Protein AF-A0A9Q8V774-F1 (afdb_monomer)

Sequence (193 aa):
MGRKTWDSIPPKFRPLKDRLNIIITRSAPPPSLPAASSSSSGLPSSVAAAAPSASTTAAGSSSAAAAPAPTTLYTAEPVRVPSLEHALQYAQAHAAALGRVFVMGGAQIYDAALRLPAARRVLLTAIERDFDCDTFFPLRLVDGEGDADDGGWAKRSRADLRAWTGEEALPDGPQEEAGTRYEFQMWEKVALK

Secondary structure (DSSP, 8-state):
-BHHHHHTS-GGG-SPTTS--EEE-TTPPPP--------------------------------------------SS-EEESSHHHHHHHHHHTGGG---------HHHHHHHHTSTT--EEEEEEE-S----S---S------SSS--TTSEEEPPHHHHHHHHT-TTPPSS-EEETTEEEEEEEEEEPPP-

Organism: NCBI:txid2060973

Mean predicted aligned error: 12.83 Å

Radius of gyration: 23.64 Å; Cα contacts (8 Å, |Δi|>4): 190; chains: 1; bounding box: 78×41×46 Å

Structure (mmCIF, N/CA/C/O backbone):
data_AF-A0A9Q8V774-F1
#
_entry.id   AF-A0A9Q8V774-F1
#
loop_
_atom_site.group_PDB
_atom_site.id
_atom_site.type_symbol
_atom_site.label_atom_id
_atom_site.label_alt_id
_atom_site.label_comp_id
_atom_site.label_asym_id
_atom_site.label_entity_id
_atom_site.label_seq_id
_atom_site.pdbx_PDB_ins_code
_atom_site.Cartn_x
_atom_site.Cartn_y
_atom_site.Cartn_z
_atom_site.occupancy
_atom_site.B_iso_or_equiv
_atom_site.auth_seq_id
_atom_site.auth_comp_id
_atom_site.auth_asym_id
_atom_site.auth_atom_id
_atom_site.pdbx_PDB_model_num
ATOM 1 N N . MET A 1 1 ? 0.452 -3.650 -8.337 1.00 96.19 1 MET A N 1
ATOM 2 C CA . MET A 1 1 ? -0.749 -4.317 -7.771 1.00 96.19 1 MET A CA 1
ATOM 3 C C . MET A 1 1 ? -0.926 -5.692 -8.404 1.00 96.19 1 MET A C 1
ATOM 5 O O . MET A 1 1 ? -0.324 -5.962 -9.440 1.00 96.19 1 MET A O 1
ATOM 9 N N . GLY A 1 2 ? -1.726 -6.567 -7.799 1.00 96.50 2 GLY A N 1
ATOM 10 C CA . GLY A 1 2 ? -2.047 -7.881 -8.367 1.00 96.50 2 GLY A CA 1
ATOM 11 C C . GLY A 1 2 ? -3.091 -7.811 -9.485 1.00 96.50 2 GLY A C 1
ATOM 12 O O . GLY A 1 2 ? -3.899 -6.885 -9.529 1.00 96.50 2 GLY A O 1
ATOM 13 N N . ARG A 1 3 ? -3.115 -8.824 -10.362 1.00 95.75 3 ARG A N 1
ATOM 14 C CA . ARG A 1 3 ? -4.066 -8.924 -11.487 1.00 95.75 3 ARG A CA 1
ATOM 15 C C . ARG A 1 3 ? -5.534 -8.762 -11.070 1.00 95.75 3 ARG A C 1
ATOM 17 O O . ARG A 1 3 ? -6.256 -8.016 -11.714 1.00 95.75 3 ARG A O 1
ATOM 24 N N . LYS A 1 4 ? -5.971 -9.419 -9.989 1.00 95.44 4 LYS A N 1
ATOM 25 C CA . LYS A 1 4 ? -7.367 -9.334 -9.511 1.00 95.44 4 LYS A CA 1
ATOM 26 C C . LYS A 1 4 ? -7.762 -7.904 -9.115 1.00 95.44 4 LYS A C 1
ATOM 28 O O . LYS A 1 4 ? -8.832 -7.449 -9.486 1.00 95.44 4 LYS A O 1
ATOM 33 N N . THR A 1 5 ? -6.870 -7.193 -8.425 1.00 96.50 5 THR A N 1
ATOM 34 C CA . THR A 1 5 ? -7.061 -5.784 -8.043 1.00 96.50 5 THR A CA 1
ATOM 35 C C . THR A 1 5 ? -7.089 -4.862 -9.257 1.00 96.50 5 THR A C 1
ATOM 37 O O . THR A 1 5 ? -7.843 -3.902 -9.291 1.00 96.50 5 THR A O 1
ATOM 40 N N . TRP A 1 6 ? -6.287 -5.152 -10.280 1.00 95.94 6 TRP A N 1
ATOM 41 C CA . TRP A 1 6 ? -6.337 -4.399 -11.532 1.00 95.94 6 TRP A CA 1
ATOM 42 C C . TRP A 1 6 ? -7.659 -4.588 -12.282 1.00 95.94 6 TRP A C 1
ATOM 44 O O . TRP A 1 6 ? -8.217 -3.630 -12.815 1.00 95.94 6 TRP A O 1
ATOM 54 N N . ASP A 1 7 ? -8.160 -5.823 -12.328 1.00 95.31 7 ASP A N 1
ATOM 55 C CA . ASP A 1 7 ? -9.410 -6.152 -13.013 1.00 95.31 7 ASP A CA 1
ATOM 56 C C . ASP A 1 7 ? -10.643 -5.582 -12.292 1.00 95.31 7 ASP A C 1
ATOM 58 O O . ASP A 1 7 ? -11.649 -5.327 -12.948 1.00 95.31 7 ASP A O 1
ATOM 62 N N . SER A 1 8 ? -10.568 -5.338 -10.976 1.00 96.25 8 SER A N 1
ATOM 63 C CA . SER A 1 8 ? -11.656 -4.714 -10.210 1.00 96.25 8 SER A CA 1
ATOM 64 C C . SER A 1 8 ? -11.760 -3.196 -10.400 1.00 96.25 8 SER A C 1
ATOM 66 O O . SER A 1 8 ? -12.768 -2.605 -10.021 1.00 96.25 8 SER A O 1
ATOM 68 N N . ILE A 1 9 ? -10.742 -2.539 -10.968 1.00 95.06 9 ILE A N 1
ATOM 69 C CA . ILE A 1 9 ? -10.783 -1.100 -11.260 1.00 95.06 9 ILE A CA 1
ATOM 70 C C . ILE A 1 9 ? -11.571 -0.883 -12.564 1.00 95.06 9 ILE A C 1
ATOM 72 O O . ILE A 1 9 ? -11.208 -1.468 -13.591 1.00 95.06 9 ILE A O 1
ATOM 76 N N . PRO A 1 10 ? -12.609 -0.020 -12.581 1.00 95.75 10 PRO A N 1
ATOM 77 C CA . PRO A 1 10 ? -13.388 0.232 -13.789 1.00 95.75 10 PRO A CA 1
ATOM 78 C C . PRO A 1 10 ? -12.507 0.668 -14.975 1.00 95.75 10 PRO A C 1
ATOM 80 O O . PRO A 1 10 ? -11.601 1.484 -14.782 1.00 95.75 10 PRO A O 1
ATOM 83 N N . PRO A 1 11 ? -12.791 0.222 -16.218 1.00 92.88 11 PRO A N 1
ATOM 84 C CA . PRO A 1 11 ? -11.940 0.498 -17.380 1.00 92.88 11 PRO A CA 1
ATOM 85 C C . PRO A 1 11 ? -11.629 1.981 -17.624 1.00 92.88 11 PRO A C 1
ATOM 87 O O . PRO A 1 11 ? -10.537 2.306 -18.070 1.00 92.88 11 PRO A O 1
ATOM 90 N N . LYS A 1 12 ? -12.553 2.885 -17.278 1.00 93.50 12 LYS A N 1
ATOM 91 C CA . LYS A 1 12 ? -12.379 4.343 -17.411 1.00 93.50 12 LYS A CA 1
ATOM 92 C C . LYS A 1 12 ? -11.364 4.961 -16.438 1.00 93.50 12 LYS A C 1
ATOM 94 O O . LYS A 1 12 ? -10.952 6.099 -16.634 1.00 93.50 12 LYS A O 1
ATOM 99 N N . PHE A 1 13 ? -10.999 4.241 -15.378 1.00 92.50 13 PHE A N 1
ATOM 100 C CA . PHE A 1 13 ? -10.079 4.699 -14.332 1.00 92.50 13 PHE A CA 1
ATOM 101 C C . PHE A 1 13 ? -8.724 3.984 -14.368 1.00 92.50 13 PHE A C 1
ATOM 103 O O . PHE A 1 13 ? -7.898 4.204 -13.482 1.00 92.50 13 PHE A O 1
ATOM 110 N N . ARG A 1 14 ? -8.488 3.136 -15.377 1.00 91.38 14 ARG A N 1
ATOM 111 C CA . ARG A 1 14 ? -7.214 2.445 -15.584 1.00 91.38 14 ARG A CA 1
ATOM 112 C C . ARG A 1 14 ? -6.595 2.839 -16.938 1.00 91.38 14 ARG A C 1
ATOM 114 O O . ARG A 1 14 ? -7.336 2.918 -17.915 1.00 91.38 14 ARG A O 1
ATOM 121 N N . PRO A 1 15 ? -5.266 3.020 -17.027 1.00 92.88 15 PRO A N 1
ATOM 122 C CA . PRO A 1 15 ? -4.307 3.060 -15.920 1.00 92.88 15 PRO A CA 1
ATOM 123 C C . PRO A 1 15 ? -4.537 4.233 -14.966 1.00 92.88 15 PRO A C 1
ATOM 125 O O . PRO A 1 15 ? -5.167 5.230 -15.316 1.00 92.88 15 PRO A O 1
ATOM 128 N N . LEU A 1 16 ? -4.026 4.104 -13.743 1.00 92.00 16 LEU A N 1
ATOM 129 C CA . LEU A 1 16 ? -4.051 5.203 -12.790 1.00 92.00 16 LEU A CA 1
ATOM 130 C C . LEU A 1 16 ? -3.202 6.354 -13.341 1.00 92.00 16 LEU A C 1
ATOM 132 O O . LEU A 1 16 ? -2.008 6.167 -13.575 1.00 92.00 16 LEU A O 1
ATOM 136 N N . LYS A 1 17 ? -3.825 7.520 -13.541 1.00 90.81 17 LYS A N 1
ATOM 137 C CA . LYS A 1 17 ? -3.166 8.720 -14.078 1.00 90.81 17 LYS A CA 1
ATOM 138 C C . LYS A 1 17 ? -1.950 9.115 -13.237 1.00 90.81 17 LYS A C 1
ATOM 140 O O . LYS A 1 17 ? -1.932 8.867 -12.023 1.00 90.81 17 LYS A O 1
ATOM 145 N N . ASP A 1 18 ? -0.960 9.684 -13.925 1.00 89.19 18 ASP A N 1
ATOM 146 C CA . ASP A 1 18 ? 0.284 10.238 -13.370 1.00 89.19 18 ASP A CA 1
ATOM 147 C C . ASP A 1 18 ? 1.107 9.234 -12.551 1.00 89.19 18 ASP A C 1
ATOM 149 O O . ASP A 1 18 ? 1.879 9.594 -11.664 1.00 89.19 18 ASP A O 1
ATOM 153 N N . ARG A 1 19 ? 0.912 7.936 -12.821 1.00 92.06 19 ARG A N 1
ATOM 154 C CA . ARG A 1 19 ? 1.551 6.833 -12.103 1.00 92.06 19 ARG A CA 1
ATOM 155 C C . ARG A 1 19 ? 2.004 5.747 -13.066 1.00 92.06 19 ARG A C 1
ATOM 157 O O . ARG A 1 19 ? 1.291 5.364 -13.991 1.00 92.06 19 ARG A O 1
ATOM 164 N N . LEU A 1 20 ? 3.187 5.196 -12.809 1.00 92.56 20 LEU A N 1
ATOM 165 C CA . LEU A 1 20 ? 3.622 3.963 -13.451 1.00 92.56 20 LEU A CA 1
ATOM 166 C C . LEU A 1 20 ? 2.819 2.798 -12.857 1.00 92.56 20 LEU A C 1
ATOM 168 O O . LEU A 1 20 ? 2.896 2.510 -11.662 1.00 92.56 20 LEU A O 1
ATOM 172 N N . ASN A 1 21 ? 2.039 2.118 -13.694 1.00 94.44 21 ASN A N 1
ATOM 173 C CA . ASN A 1 21 ? 1.187 1.015 -13.264 1.00 94.44 21 ASN A CA 1
ATOM 174 C C . ASN A 1 21 ? 1.889 -0.323 -13.544 1.00 94.44 21 ASN A C 1
ATOM 176 O O . ASN A 1 21 ? 2.004 -0.721 -14.700 1.00 94.44 21 ASN A O 1
ATOM 180 N N . ILE A 1 22 ? 2.325 -1.027 -12.490 1.00 94.88 22 ILE A N 1
ATOM 181 C CA . ILE A 1 22 ? 2.933 -2.367 -12.587 1.00 94.88 22 ILE A CA 1
ATOM 182 C C . ILE A 1 22 ? 1.954 -3.435 -12.083 1.00 94.88 22 ILE A C 1
ATOM 184 O O . ILE A 1 22 ? 1.497 -3.388 -10.930 1.00 94.88 22 ILE A O 1
ATOM 188 N N . ILE A 1 23 ? 1.648 -4.413 -12.937 1.00 95.94 23 ILE A N 1
ATOM 189 C CA . ILE A 1 23 ? 0.646 -5.460 -12.713 1.00 95.94 23 ILE A CA 1
ATOM 190 C C . ILE A 1 23 ? 1.321 -6.824 -12.633 1.00 95.94 23 ILE A C 1
ATOM 192 O O . ILE A 1 23 ? 1.927 -7.298 -13.593 1.00 95.94 23 ILE A O 1
ATOM 196 N N . ILE A 1 24 ? 1.174 -7.475 -11.481 1.00 95.88 24 ILE A N 1
ATOM 197 C CA . ILE A 1 24 ? 1.762 -8.789 -11.221 1.00 95.88 24 ILE A CA 1
ATOM 198 C C . ILE A 1 24 ? 0.781 -9.874 -11.675 1.00 95.88 24 ILE A C 1
ATOM 200 O O . ILE A 1 24 ? -0.347 -9.953 -11.173 1.00 95.88 24 ILE A O 1
ATOM 204 N N . THR A 1 25 ? 1.204 -10.713 -12.622 1.00 94.06 25 THR A N 1
ATOM 205 C CA . THR A 1 25 ? 0.417 -11.837 -13.151 1.00 94.06 25 THR A CA 1
ATOM 206 C C . THR A 1 25 ? 1.316 -12.983 -13.608 1.00 94.06 25 THR A C 1
ATOM 208 O O . THR A 1 25 ? 2.319 -12.754 -14.269 1.00 94.06 25 THR A O 1
ATOM 211 N N . ARG A 1 26 ? 0.933 -14.234 -13.319 1.00 85.69 26 ARG A N 1
ATOM 212 C CA . ARG A 1 26 ? 1.736 -15.430 -13.650 1.00 85.69 26 ARG A CA 1
ATOM 213 C C . ARG A 1 26 ? 1.913 -15.670 -15.155 1.00 85.69 26 ARG A C 1
ATOM 215 O O . ARG A 1 26 ? 2.830 -16.377 -15.542 1.00 85.69 26 ARG A O 1
ATOM 222 N N . SER A 1 27 ? 1.051 -15.088 -15.987 1.00 81.88 27 SER A N 1
ATOM 223 C CA . SER A 1 27 ? 1.093 -15.215 -17.453 1.00 81.88 27 SER A CA 1
ATOM 224 C C . SER A 1 27 ? 1.861 -14.078 -18.141 1.00 81.88 27 SER A C 1
ATOM 226 O O . SER A 1 27 ? 1.714 -13.895 -19.345 1.00 81.88 27 SER A O 1
ATOM 228 N N . ALA A 1 28 ? 2.601 -13.254 -17.393 1.00 78.62 28 ALA A N 1
ATOM 229 C CA . ALA A 1 28 ? 3.366 -12.157 -17.978 1.00 78.62 28 ALA A CA 1
ATOM 230 C C . ALA A 1 28 ? 4.664 -12.668 -18.630 1.00 78.62 28 ALA A C 1
ATOM 232 O O . ALA A 1 28 ? 5.342 -13.505 -18.027 1.00 78.62 28 ALA A O 1
ATOM 233 N N . PRO A 1 29 ? 5.050 -12.135 -19.804 1.00 72.25 29 PRO A N 1
ATOM 234 C CA . PRO A 1 29 ? 6.404 -12.314 -20.312 1.00 72.25 29 PRO A CA 1
ATOM 235 C C . PRO A 1 29 ? 7.422 -11.667 -19.349 1.00 72.25 29 PRO A C 1
ATOM 237 O O . PRO A 1 29 ? 7.056 -10.764 -18.586 1.00 72.25 29 PRO A O 1
ATOM 240 N N . PRO A 1 30 ? 8.690 -12.119 -19.343 1.00 64.38 30 PRO A N 1
ATOM 241 C CA . PRO A 1 30 ? 9.730 -11.491 -18.533 1.00 64.38 30 PRO A CA 1
ATOM 242 C C . PRO A 1 30 ? 9.867 -10.005 -18.908 1.00 64.38 30 PRO A C 1
ATOM 244 O O . PRO A 1 30 ? 9.746 -9.666 -20.089 1.00 64.38 30 PRO A O 1
ATOM 247 N N . PRO A 1 31 ? 10.090 -9.106 -17.931 1.00 63.75 31 PRO A N 1
ATOM 248 C CA . PRO A 1 31 ? 10.202 -7.683 -18.217 1.00 63.75 31 PRO A CA 1
ATOM 249 C C . PRO A 1 31 ? 11.388 -7.420 -19.147 1.00 63.75 31 PRO A C 1
ATOM 251 O O . PRO A 1 31 ? 12.495 -7.901 -18.901 1.00 63.75 31 PRO A O 1
ATOM 254 N N . SER A 1 32 ? 11.180 -6.601 -20.178 1.00 63.66 32 SER A N 1
ATOM 255 C CA . SER A 1 32 ? 12.280 -5.978 -20.909 1.00 63.66 32 SER A CA 1
ATOM 256 C C . SER A 1 32 ? 12.920 -4.938 -19.991 1.00 63.66 32 SER A C 1
ATOM 258 O O . SER A 1 32 ? 12.459 -3.798 -19.906 1.00 63.66 32 SER A O 1
ATOM 260 N N . LEU A 1 33 ? 13.933 -5.349 -19.230 1.00 61.09 33 LEU A N 1
ATOM 261 C CA . LEU A 1 33 ? 14.770 -4.409 -18.494 1.00 61.09 33 LEU A CA 1
ATOM 262 C C . LEU A 1 33 ? 15.503 -3.525 -19.515 1.00 61.09 33 LEU A C 1
ATOM 264 O O . LEU A 1 33 ? 15.908 -4.042 -20.563 1.00 61.09 33 LEU A O 1
ATOM 268 N N . PRO A 1 34 ? 15.678 -2.214 -19.253 1.00 55.09 34 PRO A N 1
ATOM 269 C CA . PRO A 1 34 ? 16.573 -1.411 -20.073 1.00 55.09 34 PRO A CA 1
ATOM 270 C C . PRO A 1 34 ? 17.921 -2.124 -20.074 1.00 55.09 34 PRO A C 1
ATOM 272 O O . PRO A 1 34 ? 18.404 -2.505 -19.006 1.00 55.09 34 PRO A O 1
ATOM 275 N N . ALA A 1 35 ? 18.465 -2.392 -21.266 1.00 42.84 35 ALA A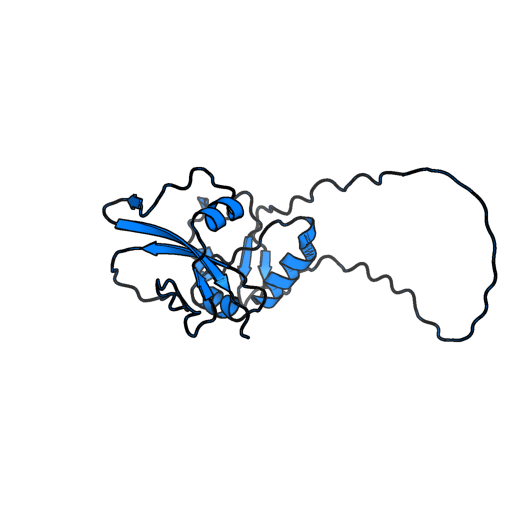 N 1
ATOM 276 C CA . ALA A 1 35 ? 19.745 -3.066 -21.400 1.00 42.84 35 ALA A CA 1
ATOM 277 C C . ALA A 1 35 ? 20.732 -2.346 -20.482 1.00 42.84 35 ALA A C 1
ATOM 279 O O . ALA A 1 35 ? 21.035 -1.172 -20.700 1.00 42.84 35 ALA A O 1
ATOM 280 N N . ALA A 1 36 ? 21.175 -3.023 -19.419 1.00 42.41 36 ALA A N 1
ATOM 281 C CA . ALA A 1 36 ? 22.333 -2.563 -18.685 1.00 42.41 36 ALA A CA 1
ATOM 282 C C . ALA A 1 36 ? 23.403 -2.392 -19.754 1.00 42.41 36 ALA A C 1
ATOM 284 O O . ALA A 1 36 ? 23.668 -3.347 -20.485 1.00 42.41 36 ALA A O 1
ATOM 285 N N . SER A 1 37 ? 23.916 -1.175 -19.919 1.00 41.31 37 SER A N 1
ATOM 286 C CA . SER A 1 37 ? 25.026 -0.894 -20.815 1.00 41.31 37 SER A CA 1
ATOM 287 C C . SER A 1 37 ? 26.154 -1.835 -20.421 1.00 41.31 37 SER A C 1
ATOM 289 O O . SER A 1 37 ? 26.894 -1.585 -19.475 1.00 41.31 37 SER A O 1
ATOM 291 N N . SER A 1 38 ? 26.221 -2.979 -21.091 1.00 38.75 38 SER A N 1
ATOM 292 C CA . SER A 1 38 ? 27.238 -3.985 -20.900 1.00 38.75 38 SER A CA 1
ATOM 293 C C . SER A 1 38 ? 28.476 -3.442 -21.583 1.00 38.75 38 SER A C 1
ATOM 295 O O . SER A 1 38 ? 28.767 -3.766 -22.732 1.00 38.75 38 SER A O 1
ATOM 297 N N . SER A 1 39 ? 29.188 -2.563 -20.884 1.00 40.59 39 SER A N 1
ATOM 298 C CA . SER A 1 39 ? 30.589 -2.291 -21.152 1.00 40.59 39 SER A CA 1
ATOM 299 C C . SER A 1 39 ? 31.376 -3.547 -20.786 1.00 40.59 39 SER A C 1
ATOM 301 O O . SER A 1 39 ? 31.938 -3.687 -19.704 1.00 40.59 39 SER A O 1
ATOM 303 N N . SER A 1 40 ? 31.395 -4.501 -21.713 1.00 41.25 40 SER A N 1
ATOM 304 C CA . SER A 1 40 ? 32.404 -5.546 -21.762 1.00 41.25 40 SER A CA 1
ATOM 305 C C . SER A 1 40 ? 33.734 -4.905 -22.164 1.00 41.25 40 SER A C 1
ATOM 307 O O . SER A 1 40 ? 34.086 -4.866 -23.341 1.00 41.25 40 SER A O 1
ATOM 309 N N . SER A 1 41 ? 34.478 -4.379 -21.198 1.00 39.91 41 SER A N 1
ATOM 310 C CA . SER A 1 41 ? 35.919 -4.179 -21.351 1.00 39.91 41 SER A CA 1
ATOM 311 C C . SER A 1 41 ? 36.609 -5.220 -20.484 1.00 39.91 41 SER A C 1
ATOM 313 O O . SER A 1 41 ? 36.489 -5.199 -19.259 1.00 39.91 41 SER A O 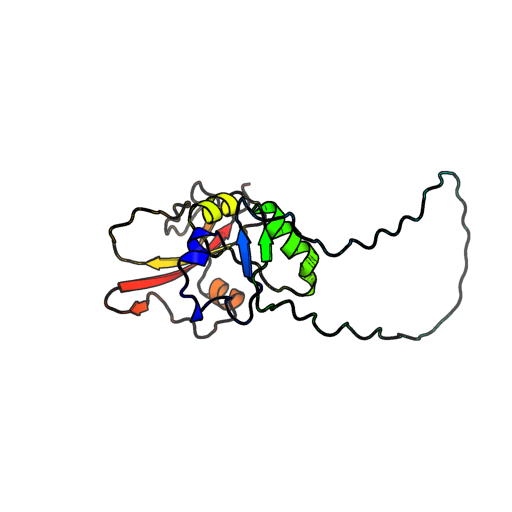1
ATOM 315 N N . GLY A 1 42 ? 37.234 -6.182 -21.157 1.00 32.88 42 GLY A N 1
ATOM 316 C CA . GLY A 1 42 ? 37.867 -7.342 -20.555 1.00 32.88 42 GLY A CA 1
ATOM 317 C C . GLY A 1 42 ? 38.949 -7.000 -19.535 1.00 32.88 42 GLY A C 1
ATOM 318 O O . GLY A 1 42 ? 39.587 -5.949 -19.576 1.00 32.88 42 GLY A O 1
ATOM 319 N N . LEU A 1 43 ? 39.157 -7.958 -18.636 1.00 40.09 43 LEU A N 1
ATOM 320 C CA . LEU A 1 43 ? 40.367 -8.098 -17.834 1.00 40.09 43 LEU A CA 1
ATOM 321 C C . LEU A 1 43 ? 41.601 -8.090 -18.753 1.00 40.09 43 LEU A C 1
ATOM 323 O O . LEU A 1 43 ? 41.561 -8.656 -19.849 1.00 40.09 43 LEU A O 1
ATOM 327 N N . PRO A 1 44 ? 42.726 -7.548 -18.271 1.00 43.25 44 PRO A N 1
ATOM 328 C CA . PRO A 1 44 ? 43.744 -8.504 -17.848 1.00 43.25 44 PRO A CA 1
ATOM 329 C C . PRO A 1 44 ? 44.340 -8.211 -16.467 1.00 43.25 44 PRO A C 1
ATOM 331 O O . PRO A 1 44 ? 44.511 -7.072 -16.039 1.00 43.25 44 PRO A O 1
ATOM 334 N N . SER A 1 45 ? 44.687 -9.305 -15.791 1.00 34.25 45 SER A N 1
ATOM 335 C CA . SER A 1 45 ? 45.561 -9.352 -14.623 1.00 34.25 45 SER A CA 1
ATOM 336 C C . SER A 1 45 ? 46.947 -8.768 -14.920 1.00 34.25 45 SER A C 1
ATOM 338 O O . SER A 1 45 ? 47.537 -9.106 -15.944 1.00 34.25 45 SER A O 1
ATOM 340 N N . SER A 1 46 ? 47.512 -8.038 -13.948 1.00 36.88 46 SER A N 1
ATOM 341 C CA . SER A 1 46 ? 48.814 -8.326 -13.304 1.00 36.88 46 SER A CA 1
ATOM 342 C C . SER A 1 46 ? 49.712 -7.093 -13.055 1.00 36.88 46 SER A C 1
ATOM 344 O O . SER A 1 46 ? 50.125 -6.409 -13.982 1.00 36.88 46 SER A O 1
ATOM 346 N N . VAL A 1 47 ? 50.067 -6.950 -11.768 1.00 37.59 47 VAL A N 1
ATOM 347 C CA . VAL A 1 47 ? 51.308 -6.457 -11.119 1.00 37.59 47 VAL A CA 1
ATOM 348 C C . VAL A 1 47 ? 51.747 -4.973 -11.096 1.00 37.59 47 VAL A C 1
ATOM 350 O O . VAL A 1 47 ? 52.048 -4.350 -12.101 1.00 37.59 47 VAL A O 1
ATOM 353 N N . ALA A 1 48 ? 51.979 -4.554 -9.839 1.00 32.44 48 ALA A N 1
ATOM 354 C CA . ALA A 1 48 ? 53.135 -3.826 -9.284 1.00 32.44 48 ALA A CA 1
ATOM 355 C C . ALA A 1 48 ? 53.210 -2.278 -9.298 1.00 32.44 48 ALA A C 1
ATOM 357 O O . ALA A 1 48 ? 53.441 -1.623 -10.304 1.00 32.44 48 ALA A O 1
ATOM 358 N N . ALA A 1 49 ? 53.105 -1.757 -8.066 1.00 32.88 49 ALA A N 1
ATOM 359 C CA . ALA A 1 49 ? 53.705 -0.576 -7.432 1.00 32.88 49 ALA A CA 1
ATOM 360 C C . ALA A 1 49 ? 54.737 0.286 -8.198 1.00 32.88 49 ALA A C 1
ATOM 362 O O . ALA A 1 49 ? 55.768 -0.226 -8.620 1.00 32.88 49 ALA A O 1
ATOM 363 N N . ALA A 1 50 ? 54.546 1.617 -8.163 1.00 30.88 50 ALA A N 1
ATOM 364 C CA . ALA A 1 50 ? 55.454 2.608 -7.543 1.00 30.88 50 ALA A CA 1
ATOM 365 C C . ALA A 1 50 ? 54.999 4.064 -7.826 1.00 30.88 50 ALA A C 1
ATOM 367 O O . ALA A 1 50 ? 54.596 4.396 -8.936 1.00 30.88 50 ALA A O 1
ATOM 368 N N . ALA A 1 51 ? 55.085 4.931 -6.809 1.00 34.00 51 ALA A N 1
ATOM 369 C CA . ALA A 1 51 ? 54.992 6.403 -6.889 1.00 34.00 51 ALA A CA 1
ATOM 370 C C . ALA A 1 51 ? 56.320 7.002 -7.450 1.00 34.00 51 ALA A C 1
ATOM 372 O O . ALA A 1 51 ? 57.295 6.243 -7.462 1.00 34.00 51 ALA A O 1
ATOM 373 N N . PRO A 1 52 ? 56.449 8.295 -7.874 1.00 43.78 52 PRO A N 1
ATOM 374 C CA . PRO A 1 52 ? 56.208 9.482 -7.023 1.00 43.78 52 PRO A CA 1
ATOM 375 C C . PRO A 1 52 ? 55.706 10.803 -7.694 1.00 43.78 52 PRO A C 1
ATOM 377 O O . PRO A 1 52 ? 55.755 10.994 -8.901 1.00 43.78 52 PRO A O 1
ATOM 380 N N . SER A 1 53 ? 55.247 11.705 -6.812 1.00 31.41 53 SER A N 1
ATOM 381 C CA . SER A 1 53 ? 55.275 13.189 -6.737 1.00 31.41 53 SER A CA 1
ATOM 382 C C . SER A 1 53 ? 55.221 14.150 -7.952 1.00 31.41 53 SER A C 1
ATOM 384 O O . SER A 1 53 ? 56.110 14.164 -8.793 1.00 31.41 53 SER A O 1
ATOM 386 N N . ALA A 1 54 ? 54.307 15.134 -7.800 1.00 33.75 54 ALA A N 1
ATOM 387 C CA . ALA A 1 54 ? 54.474 16.608 -7.901 1.00 33.75 54 ALA A CA 1
ATOM 388 C C . ALA A 1 54 ? 53.646 17.393 -8.961 1.00 33.75 54 ALA A C 1
ATOM 390 O O . ALA A 1 54 ? 53.948 17.398 -10.145 1.00 33.75 54 ALA A O 1
ATOM 391 N N . SER A 1 55 ? 52.648 18.129 -8.436 1.00 30.56 55 SER A N 1
ATOM 392 C CA . SER A 1 55 ? 52.175 19.507 -8.731 1.00 30.56 55 SER A CA 1
ATOM 393 C C . SER A 1 55 ? 52.076 20.061 -10.166 1.00 30.56 55 SER A C 1
ATOM 395 O O . SER A 1 55 ? 53.099 20.214 -10.827 1.00 30.56 55 SER A O 1
ATOM 397 N N . THR A 1 56 ? 50.895 20.615 -10.520 1.00 29.83 56 THR A N 1
ATOM 398 C CA . THR A 1 56 ? 50.641 22.069 -10.783 1.00 29.83 56 THR A CA 1
ATOM 399 C C . THR A 1 56 ? 49.327 22.298 -11.581 1.00 29.83 56 THR A C 1
ATOM 401 O O . THR A 1 56 ? 49.131 21.648 -12.596 1.00 29.83 56 THR A O 1
ATOM 404 N N . THR A 1 57 ? 48.447 23.188 -11.061 1.00 27.58 57 THR A N 1
ATOM 405 C CA . THR A 1 57 ? 47.402 24.094 -11.663 1.00 27.58 57 THR A CA 1
ATOM 406 C C . THR A 1 57 ? 46.720 23.751 -13.007 1.00 27.58 57 THR A C 1
ATOM 408 O O . THR A 1 57 ? 47.377 23.299 -13.924 1.00 27.58 57 THR A O 1
ATOM 411 N N . ALA A 1 58 ? 45.476 24.109 -13.347 1.00 30.97 58 ALA A N 1
ATOM 412 C CA . ALA A 1 58 ? 44.327 24.790 -12.747 1.00 30.97 58 ALA A CA 1
ATOM 413 C C . ALA A 1 58 ? 43.156 24.709 -13.767 1.00 30.97 58 ALA A C 1
ATOM 415 O O . ALA A 1 58 ? 43.376 24.453 -14.945 1.00 30.97 58 ALA A O 1
ATOM 416 N N . ALA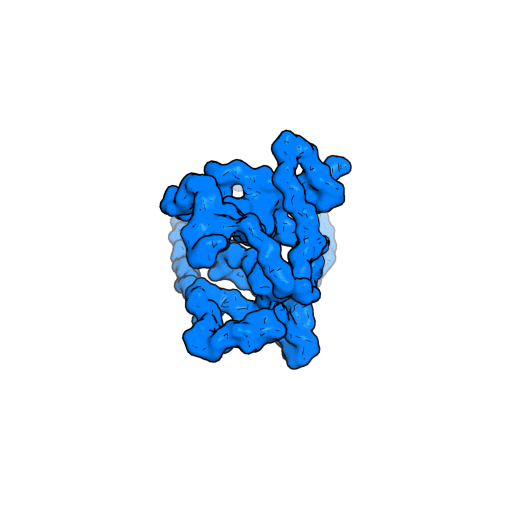 A 1 59 ? 41.950 25.041 -13.295 1.00 28.70 59 ALA A N 1
ATOM 417 C CA . ALA A 1 59 ? 40.842 25.652 -14.043 1.00 28.70 59 ALA A CA 1
ATOM 418 C C . ALA A 1 59 ? 40.108 24.848 -15.145 1.00 28.70 59 ALA A C 1
ATOM 420 O O . ALA A 1 59 ? 40.498 24.798 -16.302 1.00 28.70 59 ALA A O 1
ATOM 421 N N . GLY A 1 60 ? 38.904 24.392 -14.783 1.00 26.86 60 GLY A N 1
ATOM 422 C CA . GLY A 1 60 ? 37.674 25.014 -15.289 1.00 26.86 60 GLY A CA 1
ATOM 423 C C . GLY A 1 60 ? 37.264 24.747 -16.740 1.00 26.86 60 GLY A C 1
ATOM 424 O O . GLY A 1 60 ? 37.563 25.532 -17.632 1.00 26.86 60 GLY A O 1
ATOM 425 N N . SER A 1 61 ? 36.393 23.755 -16.934 1.00 32.81 61 SER A N 1
ATOM 426 C CA . SER A 1 61 ? 35.190 23.932 -17.760 1.00 32.81 61 SER A CA 1
ATOM 427 C C . SER A 1 61 ? 34.184 22.828 -17.473 1.00 32.81 61 SER A C 1
ATOM 429 O O . SER A 1 61 ? 34.285 21.701 -17.953 1.00 32.81 61 SER A O 1
ATOM 431 N N . SER A 1 62 ? 33.201 23.188 -16.656 1.00 31.92 62 SER A N 1
ATOM 432 C CA . SER A 1 62 ? 31.981 22.433 -16.423 1.00 31.92 62 SER A CA 1
ATOM 433 C C . SER A 1 62 ? 31.153 22.452 -17.706 1.00 31.92 62 SER A C 1
ATOM 435 O O . SER A 1 62 ? 30.390 23.383 -17.949 1.00 31.92 62 SER A O 1
ATOM 437 N N . SER A 1 63 ? 31.307 21.428 -18.544 1.00 33.03 63 SER A N 1
ATOM 438 C CA . SER A 1 63 ? 30.297 21.122 -19.551 1.00 33.03 63 SER A CA 1
ATOM 439 C C . SER A 1 63 ? 29.151 20.437 -18.823 1.00 33.03 63 SER A C 1
ATOM 441 O O . SER A 1 63 ? 29.205 19.246 -18.512 1.00 33.03 63 SER A O 1
ATOM 443 N N . ALA A 1 64 ? 28.154 21.240 -18.454 1.00 33.78 64 ALA A N 1
ATOM 444 C CA . ALA A 1 64 ? 26.868 20.765 -17.986 1.00 33.78 64 ALA A CA 1
ATOM 445 C C . ALA A 1 64 ? 26.241 19.947 -19.120 1.00 33.78 64 ALA A C 1
ATOM 447 O O . ALA A 1 64 ? 25.577 20.485 -20.006 1.00 33.78 64 ALA A O 1
ATOM 448 N N . ALA A 1 65 ? 26.497 18.639 -19.107 1.00 34.53 65 ALA A N 1
ATOM 449 C CA . ALA A 1 65 ? 25.705 17.683 -19.849 1.00 34.53 65 ALA A CA 1
ATOM 450 C C . ALA A 1 65 ? 24.268 17.866 -19.364 1.00 34.53 65 ALA A C 1
ATOM 452 O O . ALA A 1 65 ? 23.948 17.575 -18.210 1.00 34.53 65 ALA A O 1
ATOM 453 N N . ALA A 1 66 ? 23.457 18.470 -20.231 1.00 35.09 66 ALA A N 1
ATOM 454 C CA . ALA A 1 66 ? 22.055 18.732 -19.997 1.00 35.09 66 ALA A CA 1
ATOM 455 C C . ALA A 1 66 ? 21.417 17.471 -19.414 1.00 35.09 66 ALA A C 1
ATOM 457 O O . ALA A 1 66 ? 21.496 16.396 -20.015 1.00 35.09 66 ALA A O 1
ATOM 458 N N . ALA A 1 67 ? 20.840 17.611 -18.219 1.00 40.78 67 ALA A N 1
ATOM 459 C CA . ALA A 1 67 ? 20.046 16.560 -17.615 1.00 40.78 67 ALA A CA 1
ATOM 460 C C . ALA A 1 67 ? 19.049 16.069 -18.678 1.00 40.78 67 ALA A C 1
ATOM 462 O O . ALA A 1 67 ? 18.352 16.905 -19.269 1.00 40.78 67 ALA A O 1
ATOM 463 N N . PRO A 1 68 ? 19.012 14.762 -18.990 1.00 40.78 68 PRO A N 1
ATOM 464 C CA . PRO A 1 68 ? 18.052 14.258 -19.953 1.00 40.78 68 PRO A CA 1
ATOM 465 C C . PRO A 1 68 ? 16.655 14.633 -19.456 1.00 40.78 68 PRO A C 1
ATOM 467 O O . PRO A 1 68 ? 16.350 14.471 -18.272 1.00 40.78 68 PRO A O 1
ATOM 470 N N . ALA A 1 69 ? 15.837 15.189 -20.353 1.00 40.31 69 ALA A N 1
ATOM 471 C CA . ALA A 1 69 ? 14.437 15.496 -20.087 1.00 40.31 69 ALA A CA 1
ATOM 472 C C . ALA A 1 69 ? 13.774 14.300 -19.379 1.00 40.31 69 ALA A C 1
ATOM 474 O O . ALA A 1 69 ? 14.101 13.161 -19.723 1.00 40.31 69 ALA A O 1
ATOM 475 N N . PRO A 1 70 ? 12.881 14.516 -18.393 1.00 48.50 70 PRO A N 1
ATOM 476 C CA . PRO A 1 70 ? 12.320 13.423 -17.613 1.00 48.50 70 PRO A CA 1
ATOM 477 C C . PRO A 1 70 ? 11.639 12.433 -18.557 1.00 48.50 70 PRO A C 1
ATOM 479 O O . PRO A 1 70 ? 10.598 12.732 -19.146 1.00 48.50 70 PRO A O 1
ATOM 482 N N . THR A 1 71 ? 12.256 11.260 -18.719 1.00 50.44 71 THR A N 1
ATOM 483 C CA . THR A 1 71 ? 11.697 10.152 -19.485 1.00 50.44 71 THR A CA 1
ATOM 484 C C . THR A 1 71 ? 10.314 9.880 -18.926 1.00 50.44 71 THR A C 1
ATOM 486 O O . THR A 1 71 ? 10.163 9.475 -17.773 1.00 50.44 71 THR A O 1
ATOM 489 N N . THR A 1 72 ? 9.288 10.175 -19.716 1.00 54.72 72 THR A N 1
ATOM 490 C CA . THR A 1 72 ? 7.905 10.046 -19.276 1.00 54.72 72 THR A CA 1
ATOM 491 C C . THR A 1 72 ? 7.581 8.558 -19.193 1.00 54.72 72 THR A C 1
ATOM 493 O O . THR A 1 72 ? 7.257 7.922 -20.187 1.00 54.72 72 THR A O 1
ATOM 496 N N . LEU A 1 73 ? 7.706 7.980 -17.998 1.00 61.28 73 LEU A N 1
ATOM 497 C CA . LEU A 1 73 ? 7.396 6.568 -17.740 1.00 61.28 73 LEU A CA 1
ATOM 498 C C . LEU A 1 73 ? 5.887 6.296 -17.623 1.00 61.28 73 LEU A C 1
ATOM 500 O O . LEU A 1 73 ? 5.471 5.169 -17.360 1.00 61.28 73 LEU A O 1
ATOM 504 N N . TYR A 1 74 ? 5.056 7.324 -17.798 1.00 66.06 74 TYR A N 1
ATOM 505 C CA . TYR A 1 74 ? 3.603 7.233 -17.736 1.00 66.06 74 TYR A CA 1
ATOM 506 C C . TYR A 1 74 ? 3.053 6.805 -19.096 1.00 66.06 74 TYR A C 1
ATOM 508 O O . TYR A 1 74 ? 2.689 7.623 -19.937 1.00 66.06 74 TYR A O 1
ATOM 516 N N . THR A 1 75 ? 3.040 5.498 -19.331 1.00 64.94 75 THR A N 1
ATOM 517 C CA . THR A 1 75 ? 2.529 4.901 -20.563 1.00 64.94 75 THR A CA 1
ATOM 518 C C . THR A 1 75 ? 1.017 4.685 -20.502 1.00 64.94 75 THR A C 1
ATOM 520 O O . THR A 1 75 ? 0.438 4.469 -19.436 1.00 64.94 75 THR A O 1
ATOM 523 N N . ALA A 1 76 ? 0.369 4.691 -21.671 1.00 70.62 76 ALA A N 1
ATOM 524 C CA . ALA A 1 76 ? -1.047 4.339 -21.810 1.00 70.62 76 ALA A CA 1
ATOM 525 C C . ALA A 1 76 ? -1.335 2.872 -21.435 1.00 70.62 76 ALA A C 1
ATOM 527 O O . ALA A 1 76 ? -2.459 2.534 -21.067 1.00 70.62 76 ALA A O 1
ATOM 528 N N . GLU A 1 77 ? -0.319 2.006 -21.494 1.00 84.12 77 GLU A N 1
ATOM 529 C CA . GLU A 1 77 ? -0.422 0.601 -21.109 1.00 84.12 77 GLU A CA 1
ATOM 530 C C . GLU A 1 77 ? 0.318 0.308 -19.798 1.00 84.12 77 GLU A C 1
ATOM 532 O O . GLU A 1 77 ? 1.378 0.885 -19.545 1.00 84.12 77 GLU A O 1
ATOM 537 N N . PRO A 1 78 ? -0.211 -0.590 -18.947 1.00 91.06 78 PRO A N 1
ATOM 538 C CA . PRO A 1 78 ? 0.478 -1.016 -17.739 1.00 91.06 78 PRO A CA 1
ATOM 539 C C . PRO A 1 78 ? 1.630 -1.986 -18.038 1.00 91.06 78 PRO A C 1
ATOM 541 O O . PRO A 1 78 ? 1.518 -2.873 -18.885 1.00 91.06 78 PRO A O 1
ATOM 544 N N . VAL A 1 79 ? 2.689 -1.916 -17.233 1.00 92.81 79 VAL A N 1
ATOM 545 C CA . VAL A 1 79 ? 3.785 -2.893 -17.254 1.00 92.81 79 VAL A CA 1
ATOM 546 C C . VAL A 1 79 ? 3.319 -4.180 -16.576 1.00 92.81 79 VAL A C 1
ATOM 548 O O . VAL A 1 79 ? 2.818 -4.154 -15.450 1.00 92.81 79 VAL A O 1
ATOM 551 N N . ARG A 1 80 ? 3.486 -5.328 -17.235 1.00 94.31 80 ARG A N 1
ATOM 552 C CA . ARG A 1 80 ? 3.122 -6.644 -16.689 1.00 94.31 80 ARG A CA 1
ATOM 553 C C . ARG A 1 80 ? 4.376 -7.417 -16.314 1.00 94.31 80 ARG A C 1
ATOM 555 O O . ARG A 1 80 ? 5.303 -7.494 -17.107 1.00 94.31 80 ARG A O 1
ATOM 562 N N . VAL A 1 81 ? 4.385 -8.004 -15.120 1.00 94.69 81 VAL A N 1
ATOM 563 C CA . VAL A 1 81 ? 5.534 -8.755 -14.592 1.00 94.69 81 VAL A CA 1
ATOM 564 C C . VAL A 1 81 ? 5.092 -10.052 -13.907 1.00 94.69 81 VAL A C 1
ATOM 566 O O . VAL A 1 81 ? 3.983 -10.105 -13.361 1.00 94.69 81 VAL A O 1
ATOM 569 N N . PRO A 1 82 ? 5.933 -11.105 -13.906 1.00 94.38 82 PRO A N 1
ATOM 570 C CA . PRO A 1 82 ? 5.537 -12.421 -13.405 1.00 94.38 82 PRO A CA 1
ATOM 571 C C . PRO A 1 82 ? 5.529 -12.535 -11.875 1.00 94.38 82 PRO A C 1
ATOM 573 O O . PRO A 1 82 ? 4.838 -13.393 -11.325 1.00 94.38 82 PRO A O 1
ATOM 576 N N . SER A 1 83 ? 6.266 -11.674 -11.164 1.00 93.56 83 SER A N 1
ATOM 577 C CA . SER A 1 83 ? 6.356 -11.710 -9.702 1.00 93.56 83 SER A CA 1
ATOM 578 C C . SER A 1 83 ? 6.584 -10.329 -9.086 1.00 93.56 83 SER A C 1
ATOM 580 O O . SER A 1 83 ? 6.918 -9.366 -9.778 1.00 93.56 83 SER A O 1
ATOM 582 N N . LEU A 1 84 ? 6.409 -10.242 -7.763 1.00 93.44 84 LEU A N 1
ATOM 583 C CA . LEU A 1 84 ? 6.720 -9.039 -6.990 1.00 93.44 84 LEU A CA 1
ATOM 584 C C . LEU A 1 84 ? 8.208 -8.668 -7.078 1.00 93.44 84 LEU A C 1
ATOM 586 O O . LEU A 1 84 ? 8.528 -7.495 -7.210 1.00 93.44 84 LEU A O 1
ATOM 590 N N . GLU A 1 85 ? 9.094 -9.664 -7.086 1.00 92.56 85 GLU A N 1
ATOM 591 C CA . GLU A 1 85 ? 10.537 -9.473 -7.271 1.00 92.56 85 GLU A CA 1
ATOM 592 C C . GLU A 1 85 ? 10.842 -8.757 -8.596 1.00 92.56 85 GLU A C 1
ATOM 594 O O . GLU A 1 85 ? 11.482 -7.710 -8.609 1.00 92.56 85 GLU A O 1
ATOM 599 N N . HIS A 1 86 ? 10.275 -9.236 -9.708 1.00 93.00 86 HIS A N 1
ATOM 600 C CA . HIS A 1 86 ? 10.438 -8.581 -11.010 1.00 93.00 86 HIS A CA 1
ATOM 601 C C . HIS A 1 86 ? 9.844 -7.164 -11.032 1.00 93.00 86 HIS A C 1
ATOM 603 O O . HIS A 1 86 ? 10.380 -6.282 -11.699 1.00 93.00 86 HIS A O 1
ATOM 609 N N . ALA A 1 87 ? 8.750 -6.922 -10.299 1.00 94.00 87 ALA A N 1
ATOM 610 C CA . ALA A 1 87 ? 8.182 -5.581 -10.159 1.00 94.00 87 ALA A CA 1
ATOM 611 C C . ALA A 1 87 ? 9.163 -4.621 -9.472 1.00 94.00 87 ALA A C 1
ATOM 613 O O . ALA A 1 87 ? 9.308 -3.477 -9.900 1.00 94.00 87 ALA A O 1
ATOM 614 N N . LEU A 1 88 ? 9.838 -5.089 -8.417 1.00 92.69 88 LEU A N 1
ATOM 615 C CA . LEU A 1 88 ? 10.823 -4.303 -7.681 1.00 92.69 88 LEU A CA 1
ATOM 616 C C . LEU A 1 88 ? 12.083 -4.060 -8.505 1.00 92.69 88 LEU A C 1
ATOM 618 O O . LEU A 1 88 ? 12.540 -2.925 -8.551 1.00 92.69 88 LEU A O 1
ATOM 622 N N . GLN A 1 89 ? 12.590 -5.072 -9.209 1.00 92.56 89 GLN A N 1
ATOM 623 C CA . GLN A 1 89 ? 13.725 -4.917 -10.127 1.00 92.56 89 GLN A CA 1
ATOM 624 C C . GLN A 1 89 ? 13.421 -3.894 -11.224 1.00 92.56 89 GLN A C 1
ATOM 626 O O . GLN A 1 89 ? 14.229 -3.005 -11.486 1.00 92.56 89 GLN A O 1
ATOM 631 N N . TYR A 1 90 ? 12.224 -3.960 -11.818 1.00 91.75 90 TYR A N 1
ATOM 632 C CA . TYR A 1 90 ? 11.789 -2.969 -12.798 1.00 91.75 90 TYR A CA 1
ATOM 633 C C . TYR A 1 90 ? 11.729 -1.566 -12.184 1.00 91.75 90 TYR A C 1
ATOM 635 O O . TYR A 1 90 ? 12.243 -0.618 -12.772 1.00 91.75 90 TYR A O 1
ATOM 643 N N . ALA A 1 91 ? 11.141 -1.413 -10.995 1.00 91.56 91 ALA A N 1
ATOM 644 C CA . ALA A 1 91 ? 11.076 -0.120 -10.320 1.00 91.56 91 ALA A CA 1
ATOM 645 C C . ALA A 1 91 ? 12.473 0.427 -9.964 1.00 91.56 91 ALA A C 1
ATOM 647 O O . ALA A 1 91 ? 12.720 1.616 -10.133 1.00 91.56 91 ALA A O 1
ATOM 648 N N . GLN A 1 92 ? 13.398 -0.432 -9.530 1.00 90.00 92 GLN A N 1
ATOM 649 C CA . GLN A 1 92 ? 14.784 -0.068 -9.219 1.00 90.00 92 GLN A CA 1
ATOM 650 C C . GLN A 1 92 ? 15.558 0.370 -10.465 1.00 90.00 92 GLN A C 1
ATOM 652 O O . GLN A 1 92 ? 16.239 1.392 -10.426 1.00 90.00 92 GLN A O 1
ATOM 657 N N . ALA A 1 93 ? 15.399 -0.337 -11.588 1.00 90.38 93 ALA A N 1
ATOM 658 C CA . ALA A 1 93 ? 16.010 0.039 -12.865 1.00 90.38 93 ALA A CA 1
ATOM 659 C C . ALA A 1 93 ? 15.558 1.427 -13.358 1.00 90.38 93 ALA A C 1
ATOM 661 O O . ALA A 1 93 ? 16.265 2.080 -14.120 1.00 90.38 93 ALA A O 1
ATOM 662 N N . HIS A 1 94 ? 14.400 1.894 -12.888 1.00 89.19 94 HIS A N 1
ATOM 663 C CA . HIS A 1 94 ? 13.822 3.191 -13.227 1.00 89.19 94 HIS A CA 1
ATOM 664 C C . HIS A 1 94 ? 13.821 4.173 -12.045 1.00 89.19 94 HIS A C 1
ATOM 666 O O . HIS A 1 94 ? 13.142 5.197 -12.101 1.00 89.19 94 HIS A O 1
ATOM 672 N N . ALA A 1 95 ? 14.584 3.897 -10.980 1.00 86.62 95 ALA A N 1
ATOM 673 C CA . ALA A 1 95 ? 14.553 4.684 -9.747 1.00 86.62 95 ALA A CA 1
ATOM 674 C C . ALA A 1 95 ? 14.902 6.166 -9.962 1.00 86.62 95 ALA A C 1
ATOM 676 O O . ALA A 1 95 ? 14.376 7.017 -9.258 1.00 86.62 95 ALA A O 1
ATOM 677 N N . ALA A 1 96 ? 15.727 6.495 -10.962 1.00 87.19 96 ALA A N 1
ATOM 678 C CA . ALA A 1 96 ? 16.069 7.883 -11.291 1.00 87.19 96 ALA A CA 1
ATOM 679 C C . ALA A 1 96 ? 14.869 8.715 -11.787 1.00 87.19 96 ALA A C 1
ATOM 681 O O . ALA A 1 96 ? 14.877 9.936 -11.669 1.00 87.19 96 ALA A O 1
ATOM 682 N N . ALA A 1 97 ? 13.844 8.063 -12.342 1.00 85.69 97 ALA A N 1
ATOM 683 C CA . ALA A 1 97 ? 12.643 8.704 -12.877 1.00 85.69 97 ALA A CA 1
ATOM 684 C C . ALA A 1 97 ? 11.395 8.453 -12.010 1.00 85.69 97 ALA A C 1
ATOM 686 O O . ALA A 1 97 ? 10.308 8.929 -12.337 1.00 85.69 97 ALA A O 1
ATOM 687 N N . LEU A 1 98 ? 11.528 7.704 -10.911 1.00 86.44 98 LEU A N 1
ATOM 688 C CA . LEU A 1 98 ? 10.434 7.365 -10.006 1.00 86.44 98 LEU A CA 1
ATOM 689 C C . LEU A 1 98 ? 10.667 7.984 -8.629 1.00 86.44 98 LEU A C 1
ATOM 691 O O . LEU A 1 98 ? 11.772 7.974 -8.103 1.00 86.44 98 LEU A O 1
ATOM 695 N N . GLY A 1 99 ? 9.594 8.480 -8.014 1.00 88.06 99 GLY A N 1
ATOM 696 C CA . GLY A 1 99 ? 9.631 8.940 -6.627 1.00 88.06 99 GLY A CA 1
ATOM 697 C C . GLY A 1 99 ? 9.481 7.778 -5.647 1.00 88.06 99 GLY A C 1
ATOM 698 O O . GLY A 1 99 ? 10.445 7.256 -5.096 1.00 88.06 99 GLY A O 1
ATOM 699 N N . ARG A 1 100 ? 8.233 7.374 -5.399 1.00 91.81 100 ARG A N 1
ATOM 700 C CA . ARG A 1 100 ? 7.887 6.352 -4.402 1.00 91.81 100 ARG A CA 1
ATOM 701 C C . ARG A 1 100 ? 7.177 5.177 -5.060 1.00 91.81 100 ARG A C 1
ATOM 703 O O . ARG A 1 100 ? 6.361 5.358 -5.961 1.00 91.81 100 ARG A O 1
ATOM 710 N N . VAL A 1 101 ? 7.457 3.974 -4.565 1.00 94.38 101 VAL A N 1
ATOM 711 C CA . VAL A 1 101 ? 6.793 2.741 -4.999 1.00 94.38 101 VAL A CA 1
ATOM 712 C C . VAL A 1 101 ? 5.720 2.375 -3.983 1.00 94.38 101 VAL A C 1
ATOM 714 O O . VAL A 1 101 ? 6.013 2.212 -2.800 1.00 94.38 101 VAL A O 1
ATOM 717 N N . PHE A 1 102 ? 4.484 2.221 -4.452 1.00 96.38 102 PHE A N 1
ATOM 718 C CA . PHE A 1 102 ? 3.345 1.852 -3.617 1.00 96.38 102 PHE A CA 1
ATOM 719 C C . PHE A 1 102 ? 2.798 0.482 -4.007 1.00 96.38 102 PHE A C 1
ATOM 721 O O . PHE A 1 102 ? 2.497 0.208 -5.173 1.00 96.38 102 PHE A O 1
ATOM 728 N N . VAL A 1 103 ? 2.612 -0.375 -3.005 1.00 97.06 103 VAL A N 1
ATOM 729 C CA . VAL A 1 103 ? 1.876 -1.628 -3.156 1.00 97.06 103 VAL A CA 1
ATOM 730 C C . VAL A 1 103 ? 0.407 -1.355 -2.850 1.00 97.06 103 VAL A C 1
ATOM 732 O O . VAL A 1 103 ? 0.031 -1.182 -1.701 1.00 97.06 103 VAL A O 1
ATOM 735 N N . MET A 1 104 ? -0.428 -1.339 -3.887 1.00 95.94 104 MET A N 1
ATOM 736 C CA . MET A 1 104 ? -1.871 -1.057 -3.783 1.00 95.94 104 MET A CA 1
ATOM 737 C C . MET A 1 104 ? -2.720 -2.343 -3.714 1.00 95.94 104 MET A C 1
ATOM 739 O O . MET A 1 104 ? -3.834 -2.385 -4.222 1.00 95.94 104 MET A O 1
ATOM 743 N N . GLY A 1 105 ? -2.153 -3.425 -3.166 1.00 94.12 105 GLY A N 1
ATOM 744 C CA . GLY A 1 105 ? -2.842 -4.702 -2.955 1.00 94.12 105 GLY A CA 1
ATOM 745 C C . GLY A 1 105 ? -2.878 -5.657 -4.157 1.00 94.12 105 GLY A C 1
ATOM 746 O O . GLY A 1 105 ? -2.162 -5.480 -5.153 1.00 94.12 105 GLY A O 1
ATOM 747 N N . GLY A 1 106 ? -3.691 -6.720 -4.107 1.00 94.69 106 GLY A N 1
ATOM 748 C CA . GLY A 1 106 ? -4.587 -7.135 -3.004 1.00 94.69 106 GLY A CA 1
ATOM 749 C C . GLY A 1 106 ? -3.9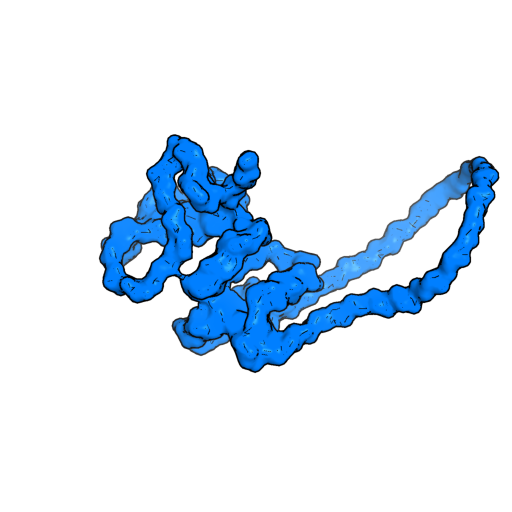06 -7.958 -1.901 1.00 94.69 106 GLY A C 1
ATOM 750 O O . GLY A 1 106 ? -2.681 -7.983 -1.841 1.00 94.69 106 GLY A O 1
ATOM 751 N N . ALA A 1 107 ? -4.682 -8.665 -1.067 1.00 94.19 107 ALA A N 1
ATOM 752 C CA . ALA A 1 107 ? -4.198 -9.378 0.130 1.00 94.19 107 ALA A CA 1
ATOM 753 C C . ALA A 1 107 ? -2.955 -10.253 -0.095 1.00 94.19 107 ALA A C 1
ATOM 755 O O . ALA A 1 107 ? -1.980 -10.122 0.634 1.00 94.19 107 ALA A O 1
ATOM 756 N N . GLN A 1 108 ? -2.931 -11.064 -1.158 1.00 94.06 108 GLN A N 1
ATOM 757 C CA . GLN A 1 108 ? -1.759 -11.886 -1.499 1.00 94.06 108 GLN A CA 1
ATOM 758 C C . GLN A 1 108 ? -0.507 -11.052 -1.817 1.00 94.06 108 GLN A C 1
ATOM 760 O O . GLN A 1 108 ? 0.609 -11.458 -1.508 1.00 94.06 108 GLN A O 1
ATOM 765 N N . ILE A 1 109 ? -0.681 -9.890 -2.455 1.00 96.12 109 ILE A N 1
ATOM 766 C CA . ILE A 1 109 ? 0.429 -8.983 -2.769 1.00 96.12 109 ILE A CA 1
ATOM 767 C C . ILE A 1 109 ? 0.860 -8.213 -1.521 1.00 96.12 109 ILE A C 1
ATOM 769 O O . ILE A 1 109 ? 2.056 -8.016 -1.342 1.00 96.12 109 ILE A O 1
ATOM 773 N N . TYR A 1 110 ? -0.079 -7.810 -0.659 1.00 95.69 110 TYR A N 1
ATOM 774 C CA . TYR A 1 110 ? 0.251 -7.222 0.639 1.00 95.69 110 TYR A CA 1
ATOM 775 C C . TYR A 1 110 ? 1.094 -8.191 1.465 1.00 95.69 110 TYR A C 1
ATOM 777 O O . TYR A 1 110 ? 2.187 -7.831 1.882 1.00 95.69 110 TYR A O 1
ATOM 785 N N . ASP A 1 111 ? 0.642 -9.433 1.612 1.00 94.06 111 ASP A N 1
ATOM 786 C CA . ASP A 1 111 ? 1.326 -10.460 2.396 1.00 94.06 111 ASP A CA 1
ATOM 787 C C . ASP A 1 111 ? 2.741 -10.750 1.867 1.00 94.06 111 ASP A C 1
ATOM 789 O O . ASP A 1 111 ? 3.714 -10.796 2.621 1.00 94.06 111 ASP A O 1
ATOM 793 N N . ALA A 1 112 ? 2.890 -10.867 0.545 1.00 94.12 112 ALA A N 1
ATOM 794 C CA . ALA A 1 112 ? 4.202 -11.021 -0.074 1.00 94.12 112 ALA A CA 1
ATOM 795 C C . ALA A 1 112 ? 5.099 -9.787 0.133 1.00 94.12 112 ALA A C 1
ATOM 797 O O . ALA A 1 112 ? 6.286 -9.936 0.408 1.00 94.12 112 ALA A O 1
ATOM 798 N N . ALA A 1 113 ? 4.553 -8.573 0.014 1.00 94.44 113 ALA A N 1
ATOM 799 C CA . ALA A 1 113 ? 5.319 -7.337 0.144 1.00 94.44 113 ALA A CA 1
ATOM 800 C C . ALA A 1 113 ? 5.791 -7.080 1.574 1.00 94.44 113 ALA A C 1
ATOM 802 O O . ALA A 1 113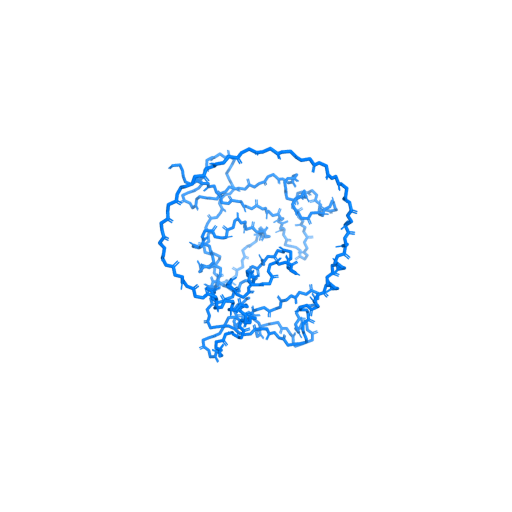 ? 6.933 -6.680 1.769 1.00 94.44 113 ALA A O 1
ATOM 803 N N . LEU A 1 114 ? 4.948 -7.344 2.570 1.00 92.00 114 LEU A N 1
ATOM 804 C CA . LEU A 1 114 ? 5.252 -7.112 3.984 1.00 92.00 114 LEU A CA 1
ATOM 805 C C . LEU A 1 114 ? 6.423 -7.964 4.498 1.00 92.00 114 LEU A C 1
ATOM 807 O O . LEU A 1 114 ? 7.149 -7.547 5.405 1.00 92.00 114 LEU A O 1
ATOM 811 N N . ARG A 1 115 ? 6.652 -9.126 3.876 1.00 90.56 115 ARG A N 1
ATOM 812 C CA . ARG A 1 115 ? 7.804 -9.995 4.150 1.00 90.56 115 ARG A CA 1
ATOM 813 C C . ARG A 1 115 ? 9.124 -9.447 3.611 1.00 90.56 115 ARG A C 1
ATOM 815 O O . ARG A 1 115 ? 10.186 -9.878 4.053 1.00 90.56 115 ARG A O 1
ATOM 822 N N . LEU A 1 116 ? 9.086 -8.489 2.686 1.00 90.50 116 LEU A N 1
ATOM 823 C CA . LEU A 1 116 ? 10.292 -7.919 2.101 1.00 90.50 116 LEU A CA 1
ATOM 824 C C . LEU A 1 116 ? 10.897 -6.840 3.013 1.00 90.50 116 LEU A C 1
ATOM 826 O O . LEU A 1 116 ? 10.169 -6.005 3.555 1.00 90.50 116 LEU A O 1
ATOM 830 N N . PRO A 1 117 ? 12.235 -6.766 3.128 1.00 88.31 117 PRO A N 1
ATOM 831 C CA . PRO A 1 117 ? 12.908 -5.668 3.826 1.00 88.31 117 PRO A CA 1
ATOM 832 C C . PRO A 1 117 ? 12.605 -4.289 3.221 1.00 88.31 117 PRO A C 1
ATOM 834 O O . PRO A 1 117 ? 12.619 -3.283 3.923 1.00 88.31 117 PRO A O 1
ATOM 837 N N . ALA A 1 118 ? 12.295 -4.245 1.921 1.00 89.81 118 ALA A N 1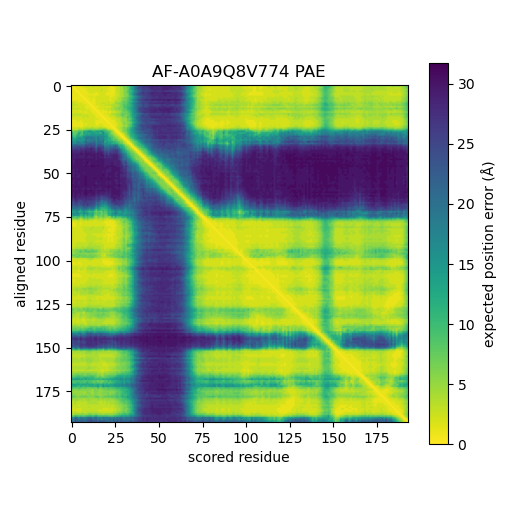
ATOM 838 C CA . ALA A 1 118 ? 11.964 -3.016 1.205 1.00 89.81 118 ALA A CA 1
ATOM 839 C C . ALA A 1 118 ? 10.618 -2.393 1.633 1.00 89.81 118 ALA A C 1
ATOM 841 O O . ALA A 1 118 ? 10.406 -1.196 1.424 1.00 89.81 118 ALA A O 1
ATOM 842 N N . ALA A 1 119 ? 9.705 -3.167 2.238 1.00 92.56 119 ALA A N 1
ATOM 843 C CA . ALA A 1 119 ? 8.444 -2.645 2.757 1.00 92.56 119 ALA A CA 1
ATOM 844 C C . ALA A 1 119 ? 8.685 -1.897 4.073 1.00 92.56 119 ALA A C 1
ATOM 846 O O . ALA A 1 119 ? 8.746 -2.482 5.152 1.00 92.56 119 ALA A O 1
ATOM 847 N N . ARG A 1 120 ? 8.848 -0.576 3.959 1.00 92.69 120 ARG A N 1
ATOM 848 C CA . ARG A 1 120 ? 9.235 0.296 5.077 1.00 92.69 120 ARG A CA 1
ATOM 849 C C . ARG A 1 120 ? 8.053 0.899 5.834 1.00 92.69 120 ARG A C 1
ATOM 851 O O . ARG A 1 120 ? 8.196 1.239 7.005 1.00 92.69 120 ARG A O 1
ATOM 858 N N . ARG A 1 121 ? 6.917 1.071 5.149 1.00 94.25 121 ARG A N 1
ATOM 859 C CA . ARG A 1 121 ? 5.736 1.798 5.632 1.00 94.25 121 ARG A CA 1
ATOM 860 C C . ARG A 1 121 ? 4.439 1.113 5.237 1.00 94.25 121 ARG A C 1
ATOM 862 O O . ARG A 1 121 ? 4.340 0.593 4.127 1.00 94.25 121 ARG A O 1
ATOM 869 N N . VAL A 1 122 ? 3.444 1.226 6.108 1.00 95.25 122 VAL A N 1
ATOM 870 C CA . VAL A 1 122 ? 2.036 0.960 5.805 1.00 95.25 122 VAL A CA 1
ATOM 871 C C . VAL A 1 122 ? 1.267 2.260 6.014 1.00 95.25 122 VAL A C 1
ATOM 873 O O . VAL A 1 122 ? 1.288 2.830 7.101 1.00 95.25 122 VAL A O 1
ATOM 876 N N . LEU A 1 123 ? 0.611 2.737 4.958 1.00 95.19 123 LEU A N 1
ATOM 877 C CA . LEU A 1 123 ? -0.396 3.790 5.059 1.00 95.19 123 LEU A CA 1
ATOM 878 C C . LEU A 1 123 ? -1.743 3.092 5.167 1.00 95.19 123 LEU A C 1
ATOM 880 O O . LEU A 1 123 ? -2.125 2.357 4.254 1.00 95.19 123 LEU A O 1
ATOM 884 N N . LEU A 1 124 ? -2.411 3.278 6.297 1.00 93.44 124 LEU A N 1
ATOM 885 C CA . LEU A 1 124 ? -3.634 2.574 6.644 1.00 93.44 124 LEU A CA 1
ATOM 886 C C . LEU A 1 124 ? -4.754 3.587 6.849 1.00 93.44 124 LEU A C 1
ATOM 888 O O . LEU A 1 124 ? -4.596 4.541 7.604 1.00 93.44 124 LEU A O 1
ATOM 892 N N . THR A 1 125 ? -5.895 3.353 6.211 1.00 93.75 125 THR A N 1
ATOM 893 C CA . THR A 1 125 ? -7.157 3.981 6.607 1.00 93.75 125 THR A CA 1
ATOM 894 C C . THR A 1 125 ? -7.858 3.008 7.548 1.00 93.75 125 THR A C 1
ATOM 896 O O . THR A 1 125 ? -8.397 2.001 7.092 1.00 93.75 125 THR A O 1
ATOM 899 N N . ALA A 1 126 ? -7.782 3.257 8.854 1.00 92.06 126 ALA A N 1
ATOM 900 C CA . ALA A 1 126 ? -8.433 2.435 9.868 1.00 92.06 126 ALA A CA 1
ATOM 901 C C . ALA A 1 126 ? -9.922 2.779 9.893 1.00 92.06 126 ALA A C 1
ATOM 903 O O . ALA A 1 126 ? -10.270 3.925 10.150 1.00 92.06 126 ALA A O 1
ATOM 904 N N . ILE A 1 127 ? -10.785 1.815 9.577 1.00 92.75 127 ILE A N 1
ATOM 905 C CA . ILE A 1 127 ? -12.236 2.008 9.527 1.00 92.75 127 ILE A CA 1
ATOM 906 C C . ILE A 1 127 ? -12.836 1.503 10.841 1.00 92.75 127 ILE A C 1
ATOM 908 O O . ILE A 1 127 ? -12.699 0.329 11.172 1.00 92.75 127 ILE A O 1
ATOM 912 N N . GLU A 1 128 ? -13.517 2.378 11.579 1.00 91.19 128 GLU A N 1
ATOM 913 C CA . GLU A 1 128 ? -14.151 2.084 12.872 1.00 91.19 128 GLU A CA 1
ATOM 914 C C . GLU A 1 128 ? -15.560 1.499 12.672 1.00 91.19 128 GLU A C 1
ATOM 916 O O . GLU A 1 128 ? -16.561 2.025 13.164 1.00 91.19 128 GLU A O 1
ATOM 921 N N . ARG A 1 129 ? -15.658 0.438 11.865 1.00 91.12 129 ARG A N 1
ATOM 922 C CA . ARG A 1 129 ? -16.922 -0.243 11.576 1.00 91.12 129 ARG A CA 1
ATOM 923 C C . ARG A 1 129 ? -16.688 -1.672 11.105 1.00 91.12 129 ARG A C 1
ATOM 925 O O . ARG A 1 129 ? -15.818 -1.917 10.273 1.00 91.12 129 ARG A O 1
ATOM 932 N N . ASP A 1 130 ? -17.533 -2.580 11.577 1.00 89.31 130 ASP A N 1
ATOM 933 C CA . ASP A 1 130 ? -17.544 -3.966 11.125 1.00 89.31 130 ASP A CA 1
ATOM 934 C C . ASP A 1 130 ? -18.334 -4.127 9.820 1.00 89.31 130 ASP A C 1
ATOM 936 O O . ASP A 1 130 ? -19.436 -3.591 9.655 1.00 89.31 130 ASP A O 1
ATOM 940 N N . PHE A 1 131 ? -17.767 -4.905 8.901 1.00 91.62 131 PHE A N 1
ATOM 941 C CA . PHE A 1 131 ? -18.380 -5.302 7.637 1.00 91.62 131 PHE A CA 1
ATOM 942 C C . PHE A 1 131 ? -18.210 -6.806 7.435 1.00 91.62 131 PHE A C 1
ATOM 944 O O . PHE A 1 131 ? -17.231 -7.392 7.899 1.00 91.62 131 PHE A O 1
ATOM 951 N N . ASP A 1 132 ? -19.148 -7.418 6.713 1.00 95.44 132 ASP A N 1
ATOM 952 C CA . ASP A 1 132 ? -18.995 -8.799 6.264 1.00 95.44 132 ASP A CA 1
ATOM 953 C C . ASP A 1 132 ? -17.924 -8.859 5.164 1.00 95.44 132 ASP A C 1
ATOM 955 O O . ASP A 1 132 ? -18.038 -8.194 4.129 1.00 95.44 132 ASP A O 1
ATOM 959 N N . CYS A 1 133 ? -16.850 -9.601 5.426 1.00 93.44 133 CYS A N 1
ATOM 960 C CA . CYS A 1 133 ? -15.619 -9.585 4.644 1.00 93.44 133 CYS A CA 1
ATOM 961 C C . CYS A 1 133 ? -15.035 -10.997 4.525 1.00 93.44 133 CYS A C 1
ATOM 963 O O . CYS A 1 133 ? -14.982 -11.746 5.499 1.00 93.44 133 CYS A O 1
ATOM 965 N N . ASP A 1 134 ? -14.503 -11.329 3.346 1.00 94.62 134 ASP A N 1
ATOM 966 C CA . ASP A 1 134 ? -13.832 -12.610 3.065 1.00 94.62 134 ASP A CA 1
ATOM 967 C C . ASP A 1 134 ? -12.296 -12.498 2.987 1.00 94.62 134 ASP A C 1
ATOM 969 O O . ASP A 1 134 ? -11.583 -13.501 2.896 1.00 94.62 134 ASP A O 1
ATOM 973 N N . THR A 1 135 ? -11.779 -11.268 3.010 1.00 93.19 135 THR A N 1
ATOM 974 C CA . THR A 1 135 ? -10.379 -10.941 2.754 1.00 93.19 135 THR A CA 1
ATOM 975 C C . THR A 1 135 ? -9.871 -9.979 3.821 1.00 93.19 135 THR A C 1
ATOM 977 O O . THR A 1 135 ? -10.412 -8.890 3.990 1.00 93.19 135 THR A O 1
ATOM 980 N N . PHE A 1 136 ? -8.782 -10.351 4.495 1.00 91.06 136 PHE A N 1
ATOM 981 C CA . PHE A 1 136 ? -8.231 -9.602 5.626 1.00 91.06 136 PHE A CA 1
ATOM 982 C C . PHE A 1 136 ? -6.832 -9.056 5.323 1.00 91.06 136 PHE A C 1
ATOM 984 O O . PHE A 1 136 ? -6.069 -9.644 4.546 1.00 91.06 136 PHE A O 1
ATOM 991 N N . PHE A 1 137 ? -6.487 -7.920 5.935 1.00 91.62 137 PHE A N 1
ATOM 992 C CA . PHE A 1 137 ? -5.129 -7.386 5.870 1.00 91.62 137 PHE A CA 1
ATOM 993 C C . PHE A 1 137 ? -4.168 -8.307 6.652 1.00 91.62 137 PHE A C 1
ATOM 995 O O . PHE A 1 137 ? -4.518 -8.729 7.752 1.00 91.62 137 PHE A O 1
ATOM 1002 N N . PRO A 1 138 ? -2.972 -8.643 6.124 1.00 87.00 138 PRO A N 1
ATOM 1003 C CA . PRO A 1 138 ? -2.115 -9.670 6.731 1.00 87.00 138 PRO A CA 1
ATOM 1004 C C . PRO A 1 138 ? -1.489 -9.293 8.079 1.00 87.00 138 PRO A C 1
ATOM 1006 O O . PRO A 1 138 ? -1.040 -10.182 8.797 1.00 87.00 138 PRO A O 1
ATOM 1009 N N . LEU A 1 139 ? -1.417 -8.000 8.418 1.00 84.12 139 LEU A N 1
ATOM 1010 C CA . LEU A 1 139 ? -0.909 -7.561 9.718 1.00 84.12 139 LEU A CA 1
ATOM 1011 C C . LEU A 1 139 ? -2.052 -7.305 10.682 1.00 84.12 139 LEU A C 1
ATOM 1013 O O . LEU A 1 139 ? -3.033 -6.641 10.343 1.00 84.12 139 LEU A O 1
ATOM 1017 N N . ARG A 1 140 ? -1.840 -7.730 11.924 1.00 81.00 140 ARG A N 1
ATOM 1018 C CA . ARG A 1 140 ? -2.535 -7.167 13.071 1.00 81.00 140 ARG A CA 1
ATOM 1019 C C . ARG A 1 140 ? -1.739 -5.945 13.528 1.00 81.00 140 ARG A C 1
ATOM 1021 O O . ARG A 1 140 ? -0.567 -6.073 13.858 1.00 81.00 140 ARG A O 1
ATOM 1028 N N . LEU A 1 141 ? -2.360 -4.775 13.460 1.00 79.44 141 LEU A N 1
ATOM 1029 C CA . LEU A 1 141 ? -1.791 -3.508 13.907 1.00 79.44 141 LEU A CA 1
ATOM 1030 C C . LEU A 1 141 ? -2.671 -3.041 15.065 1.00 79.44 141 LEU A C 1
ATOM 1032 O O . LEU A 1 141 ? -3.823 -2.681 14.825 1.00 79.44 141 LEU A O 1
ATOM 1036 N N . VAL A 1 142 ? -2.190 -3.154 16.305 1.00 67.69 142 VAL A N 1
ATOM 1037 C CA . VAL A 1 142 ? -2.963 -2.760 17.488 1.00 67.69 142 VAL A CA 1
ATOM 1038 C C . VAL A 1 142 ? -2.540 -1.361 17.911 1.00 67.69 142 VAL A C 1
ATOM 1040 O O . VAL A 1 142 ? -1.352 -1.074 18.043 1.00 67.69 142 VAL A O 1
ATOM 1043 N N . ASP A 1 143 ? -3.514 -0.475 18.119 1.00 61.38 143 ASP A N 1
ATOM 1044 C CA . ASP A 1 143 ? -3.269 0.850 18.680 1.00 61.38 143 ASP A CA 1
ATOM 1045 C C . ASP A 1 143 ? -2.756 0.704 20.128 1.00 61.38 143 ASP A C 1
ATOM 1047 O O . ASP A 1 143 ? -3.527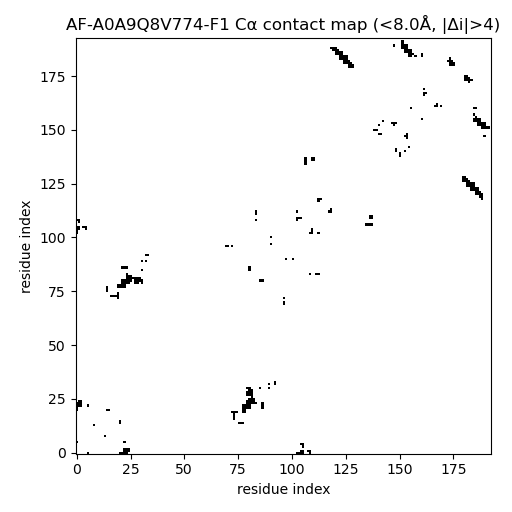 0.513 21.065 1.00 61.38 143 ASP A O 1
ATOM 1051 N N . GLY A 1 144 ? -1.434 0.757 20.296 1.00 55.56 144 GLY A N 1
ATOM 1052 C CA . GLY A 1 144 ? -0.741 0.731 21.580 1.00 55.56 144 GLY A CA 1
ATOM 1053 C C . GLY A 1 144 ? 0.426 1.715 21.571 1.00 55.56 144 GLY A C 1
ATOM 1054 O O . GLY A 1 144 ? 1.343 1.615 20.757 1.00 55.56 144 GLY A O 1
ATOM 1055 N N . GLU A 1 145 ? 0.380 2.705 22.458 1.00 45.25 145 GLU A N 1
ATOM 1056 C CA . GLU A 1 145 ? 1.464 3.661 22.681 1.00 45.25 145 GLU A CA 1
ATOM 1057 C C . GLU A 1 145 ? 2.516 3.004 23.587 1.00 45.25 145 GLU A C 1
ATOM 1059 O O . GLU A 1 145 ? 2.519 3.193 24.799 1.00 45.25 145 GLU A O 1
ATOM 1064 N N . GLY A 1 146 ? 3.368 2.153 23.013 1.00 49.56 146 GLY A N 1
ATOM 1065 C CA . GLY A 1 146 ? 4.455 1.514 23.757 1.00 49.56 146 GLY A CA 1
ATOM 1066 C C . GLY A 1 146 ? 4.744 0.089 23.306 1.00 49.56 146 GLY A C 1
ATOM 1067 O O . GLY A 1 146 ? 3.899 -0.786 23.430 1.00 49.56 146 GLY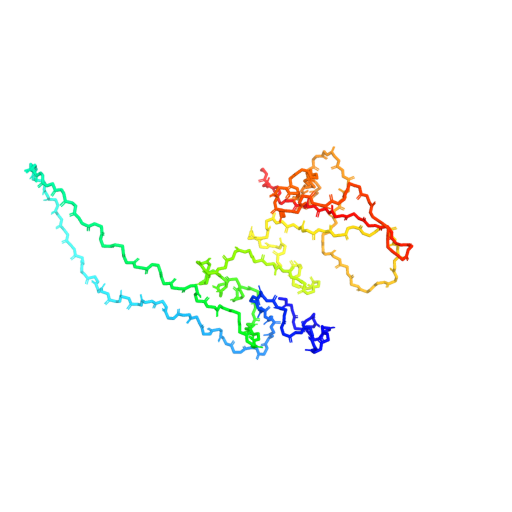 A O 1
ATOM 1068 N N . ASP A 1 147 ? 5.979 -0.091 22.844 1.00 45.47 147 ASP A N 1
ATOM 1069 C CA . ASP A 1 147 ? 6.614 -1.317 22.360 1.00 45.47 147 ASP A CA 1
ATOM 1070 C C . ASP A 1 147 ? 6.003 -1.973 21.117 1.00 45.47 147 ASP A C 1
ATOM 1072 O O . ASP A 1 147 ? 4.798 -2.023 20.895 1.00 45.47 147 ASP A O 1
ATOM 1076 N N . ALA A 1 148 ? 6.899 -2.411 20.234 1.00 50.81 148 ALA A N 1
ATOM 1077 C CA . ALA A 1 148 ? 6.538 -3.066 18.994 1.00 50.81 148 ALA A CA 1
ATOM 1078 C C . ALA A 1 148 ? 5.642 -4.272 19.305 1.00 50.81 148 ALA A C 1
ATOM 1080 O O . ALA A 1 148 ? 6.075 -5.201 19.983 1.00 50.81 148 ALA A O 1
ATOM 1081 N N . ASP A 1 149 ? 4.422 -4.267 18.769 1.00 51.84 149 ASP A N 1
ATOM 1082 C CA . ASP A 1 149 ? 3.639 -5.488 18.583 1.00 51.84 149 ASP A CA 1
ATOM 1083 C C . ASP A 1 149 ? 4.556 -6.561 17.960 1.00 51.84 149 ASP A C 1
ATOM 1085 O O . ASP A 1 149 ? 5.463 -6.216 17.188 1.00 51.84 149 ASP A O 1
ATOM 1089 N N . ASP A 1 150 ? 4.301 -7.846 18.224 1.00 52.78 150 ASP A N 1
ATOM 1090 C CA . ASP A 1 150 ? 5.080 -9.012 17.746 1.00 52.78 150 ASP A CA 1
ATOM 1091 C C . ASP A 1 150 ? 5.416 -8.988 16.227 1.00 52.78 150 ASP A C 1
ATOM 1093 O O . ASP A 1 150 ? 6.259 -9.740 15.738 1.00 52.78 150 ASP A O 1
ATOM 1097 N N . GLY A 1 151 ? 4.773 -8.110 15.447 1.00 61.84 151 GLY A N 1
ATOM 1098 C CA . GLY A 1 151 ? 5.015 -7.869 14.026 1.00 61.84 151 GLY A CA 1
ATOM 1099 C C . GLY A 1 151 ? 6.117 -6.861 13.660 1.00 61.84 151 GLY A C 1
ATOM 1100 O O . GLY A 1 151 ? 6.380 -6.700 12.466 1.00 61.84 151 GLY A O 1
ATOM 1101 N N . GLY A 1 152 ? 6.757 -6.168 14.608 1.00 84.38 152 GLY A N 1
ATOM 1102 C CA . GLY A 1 152 ? 7.848 -5.226 14.312 1.00 84.38 152 GLY A CA 1
ATOM 1103 C C . GLY A 1 152 ? 7.401 -3.955 13.575 1.00 84.38 152 GLY A C 1
ATOM 1104 O O . GLY A 1 152 ? 8.140 -3.432 12.740 1.00 84.38 152 GLY A O 1
ATOM 1105 N N . TRP A 1 153 ? 6.196 -3.452 13.852 1.00 88.88 153 TRP A N 1
ATOM 1106 C CA . TRP A 1 153 ? 5.656 -2.207 13.292 1.00 88.88 153 TRP A CA 1
ATOM 1107 C C . TRP A 1 153 ? 5.242 -1.260 14.413 1.00 88.88 153 TRP A C 1
ATOM 1109 O O . TRP A 1 153 ? 4.704 -1.697 15.421 1.00 88.88 153 TRP A O 1
ATOM 1119 N N . ALA A 1 154 ? 5.457 0.040 14.220 1.00 89.88 154 ALA A N 1
ATOM 1120 C CA . ALA A 1 154 ? 5.004 1.060 15.159 1.00 89.88 154 ALA A CA 1
ATOM 1121 C C . ALA A 1 154 ? 4.278 2.194 14.436 1.00 89.88 154 ALA A C 1
ATOM 1123 O O . ALA A 1 154 ? 4.764 2.710 13.415 1.00 89.88 154 ALA A O 1
ATOM 1124 N N . LYS A 1 155 ? 3.126 2.579 14.999 1.00 91.44 155 LYS A N 1
ATOM 1125 C CA . LYS A 1 155 ? 2.327 3.726 14.567 1.00 91.44 155 LYS A CA 1
ATOM 1126 C C . LYS A 1 155 ? 3.157 4.999 14.722 1.00 91.44 155 LYS A C 1
ATOM 1128 O O . LYS A 1 155 ? 3.862 5.185 15.712 1.00 91.44 155 LYS A O 1
ATOM 1133 N N . ARG A 1 156 ? 3.119 5.855 13.707 1.00 92.50 156 ARG A N 1
ATOM 1134 C CA . ARG A 1 156 ? 3.820 7.140 13.674 1.00 92.50 156 ARG A CA 1
ATOM 1135 C C . ARG A 1 156 ? 2.881 8.267 14.051 1.00 92.50 156 ARG A C 1
ATOM 1137 O O . ARG A 1 156 ? 1.664 8.149 13.907 1.00 92.50 156 ARG A O 1
ATOM 1144 N N . SER A 1 157 ? 3.468 9.361 14.527 1.00 92.12 157 SER A N 1
ATOM 1145 C CA . SER A 1 157 ? 2.696 10.529 14.925 1.00 92.12 157 SER A CA 1
ATOM 1146 C C . SER A 1 157 ? 1.980 11.146 13.721 1.00 92.12 157 SER A C 1
ATOM 1148 O O . SER A 1 157 ? 2.376 10.979 12.561 1.00 92.12 157 SER A O 1
ATOM 1150 N N . ARG A 1 158 ? 0.924 11.919 13.989 1.00 90.00 158 ARG A N 1
ATOM 1151 C CA . ARG A 1 158 ? 0.219 12.664 12.939 1.00 90.00 158 ARG A CA 1
ATOM 1152 C C . ARG A 1 158 ? 1.136 13.675 12.241 1.00 90.00 158 ARG A C 1
ATOM 1154 O O . ARG A 1 158 ? 1.013 13.868 11.032 1.00 90.00 158 ARG A O 1
ATOM 1161 N N . ALA A 1 159 ? 2.064 14.280 12.984 1.00 91.62 159 ALA A N 1
ATOM 1162 C CA . ALA A 1 159 ? 3.068 15.187 12.436 1.00 91.62 159 ALA A CA 1
ATOM 1163 C C . ALA A 1 159 ? 3.983 14.469 11.432 1.00 91.62 159 ALA A C 1
ATOM 1165 O O . ALA A 1 159 ? 4.193 14.978 10.333 1.00 91.62 159 ALA A O 1
ATOM 1166 N N . ASP A 1 160 ? 4.435 13.253 11.757 1.00 93.12 160 ASP A N 1
ATOM 1167 C CA . ASP A 1 160 ? 5.248 12.441 10.844 1.00 93.12 160 ASP A CA 1
ATOM 1168 C C . ASP A 1 160 ? 4.468 12.063 9.579 1.00 93.12 160 ASP A C 1
ATOM 1170 O O . ASP A 1 160 ? 5.014 12.119 8.477 1.00 93.12 160 ASP A O 1
ATOM 1174 N N . LEU A 1 161 ? 3.184 11.698 9.713 1.00 93.38 161 LEU A N 1
ATOM 1175 C CA . LEU A 1 161 ? 2.320 11.393 8.567 1.00 93.38 161 LEU A CA 1
ATOM 1176 C C . LEU A 1 161 ? 2.190 12.605 7.633 1.00 93.38 161 LEU A C 1
ATOM 1178 O O . LEU A 1 161 ? 2.373 12.454 6.424 1.00 93.38 161 LEU A O 1
ATOM 1182 N N . ARG A 1 162 ? 1.905 13.798 8.170 1.00 93.31 162 ARG A N 1
ATOM 1183 C CA . ARG A 1 162 ? 1.810 15.042 7.382 1.00 93.31 162 ARG A CA 1
ATOM 1184 C C . ARG A 1 162 ? 3.130 15.370 6.697 1.00 93.31 162 ARG A C 1
ATOM 1186 O O . ARG A 1 162 ? 3.158 15.544 5.484 1.00 93.31 162 ARG A O 1
ATOM 1193 N N . ALA A 1 163 ? 4.231 15.361 7.448 1.00 93.62 163 ALA A N 1
ATOM 1194 C CA . ALA A 1 163 ? 5.561 15.633 6.911 1.00 93.62 163 ALA A CA 1
ATOM 1195 C C . ALA A 1 163 ? 5.946 14.647 5.797 1.00 93.62 163 ALA A C 1
ATOM 1197 O O . ALA A 1 163 ? 6.545 15.028 4.793 1.00 93.62 163 ALA A O 1
ATOM 1198 N N . TRP A 1 164 ? 5.582 13.370 5.943 1.00 93.81 164 TRP A N 1
ATOM 1199 C CA . TRP A 1 164 ? 5.897 12.356 4.946 1.00 93.81 164 TRP A CA 1
ATOM 1200 C C . TRP A 1 164 ? 5.005 12.443 3.703 1.00 93.81 164 TRP A C 1
ATOM 1202 O O . TRP A 1 164 ? 5.501 12.274 2.584 1.00 93.81 164 TRP A O 1
ATOM 1212 N N . THR A 1 165 ? 3.701 12.665 3.872 1.00 91.62 165 THR A N 1
ATOM 1213 C CA . THR A 1 165 ? 2.741 12.775 2.757 1.00 91.62 165 THR A CA 1
ATOM 1214 C C . THR A 1 165 ? 2.861 14.098 2.006 1.00 91.62 165 THR A C 1
ATOM 1216 O O . THR A 1 165 ? 2.614 14.114 0.806 1.00 91.62 165 THR A O 1
ATOM 1219 N N . GLY A 1 166 ? 3.292 15.168 2.679 1.00 91.56 166 GLY A N 1
ATOM 1220 C CA . GLY A 1 166 ? 3.230 16.537 2.166 1.00 91.56 166 GLY A CA 1
ATOM 1221 C C . GLY A 1 166 ? 1.825 17.148 2.241 1.00 91.56 166 GLY A C 1
ATOM 1222 O O . GLY A 1 166 ? 1.609 18.232 1.714 1.00 91.56 166 GLY A O 1
ATOM 1223 N N . GLU A 1 167 ? 0.874 16.464 2.882 1.00 87.06 167 GLU A N 1
ATOM 1224 C CA . GLU A 1 167 ? -0.525 16.882 2.966 1.00 87.06 167 GLU A CA 1
ATOM 1225 C C . GLU A 1 167 ? -0.768 17.671 4.260 1.00 87.06 167 GLU A C 1
ATOM 1227 O O . GLU A 1 167 ? -1.141 17.117 5.298 1.00 87.06 167 GLU A O 1
ATOM 1232 N N . GLU A 1 168 ? -0.555 18.987 4.210 1.00 79.50 168 GLU A N 1
ATOM 1233 C CA . GLU A 1 168 ? -0.802 19.870 5.362 1.00 79.50 168 GLU A CA 1
ATOM 1234 C C . GLU A 1 168 ? -2.289 19.944 5.736 1.00 79.50 168 GLU A C 1
ATOM 1236 O O . GLU A 1 168 ? -2.630 20.097 6.907 1.00 79.50 168 GLU A O 1
ATOM 1241 N N . ALA A 1 169 ? -3.176 19.756 4.754 1.00 81.50 169 ALA A N 1
ATOM 1242 C CA . ALA A 1 169 ? -4.626 19.789 4.925 1.00 81.50 169 ALA A CA 1
ATOM 1243 C C . ALA A 1 169 ? -5.223 18.486 5.491 1.00 81.50 169 ALA A C 1
ATOM 1245 O O . ALA A 1 169 ? -6.445 18.363 5.559 1.00 81.50 169 ALA A O 1
ATOM 1246 N N . LEU A 1 170 ? -4.401 17.504 5.892 1.00 81.62 170 LEU A N 1
ATOM 1247 C CA . LEU A 1 170 ? -4.903 16.291 6.543 1.00 81.62 170 LEU A CA 1
ATOM 1248 C C . LEU A 1 170 ? -5.669 16.676 7.816 1.00 81.62 170 LEU A C 1
ATOM 12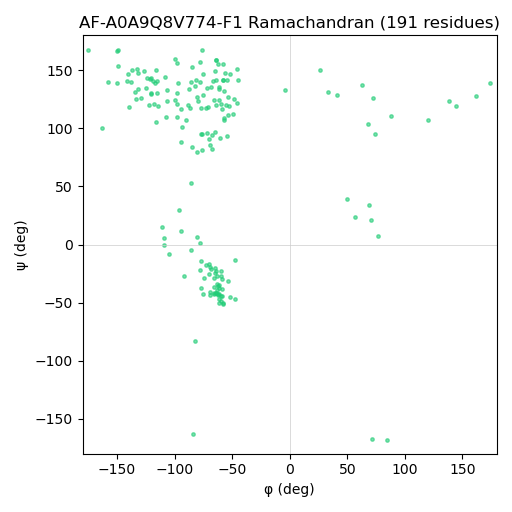50 O O . LEU A 1 170 ? -5.041 17.202 8.738 1.00 81.62 170 LEU A O 1
ATOM 1254 N N . PRO A 1 171 ? -6.978 16.401 7.910 1.00 81.62 171 PRO A N 1
ATOM 1255 C CA . PRO A 1 171 ? -7.788 16.832 9.043 1.00 81.62 171 PRO A CA 1
ATOM 1256 C C . PRO A 1 171 ? -7.343 16.147 10.339 1.00 81.62 171 PRO A C 1
ATOM 1258 O O . PRO A 1 171 ? -6.822 15.028 10.317 1.00 81.62 171 PRO A O 1
ATOM 1261 N N . ASP A 1 172 ? -7.509 16.827 11.473 1.00 78.94 172 ASP A N 1
ATOM 1262 C CA . ASP A 1 172 ? -7.175 16.271 12.785 1.00 78.94 172 ASP A CA 1
ATOM 1263 C C . ASP A 1 172 ? -8.192 15.194 13.194 1.00 78.94 172 ASP A C 1
ATOM 1265 O O . ASP A 1 172 ? -9.401 15.377 13.068 1.00 78.94 172 ASP A O 1
ATOM 1269 N N . GLY A 1 173 ? -7.691 14.061 13.695 1.00 83.06 173 GLY A N 1
ATOM 1270 C CA . GLY A 1 173 ? -8.519 12.982 14.238 1.00 83.06 173 GLY A CA 1
ATOM 1271 C C . GLY A 1 173 ? -9.317 12.161 13.208 1.00 83.06 173 GLY A C 1
ATOM 1272 O O . GLY A 1 173 ? -9.024 12.209 12.004 1.00 83.06 173 GLY A O 1
ATOM 1273 N N . PRO A 1 174 ? -10.280 11.350 13.691 1.00 89.25 174 PRO A N 1
ATOM 1274 C CA . PRO A 1 174 ? -11.157 10.534 12.856 1.00 89.25 174 PRO A CA 1
ATOM 1275 C C . PRO A 1 174 ? -12.095 11.390 12.003 1.00 89.25 174 PRO A C 1
ATOM 1277 O O . PRO A 1 174 ? -12.634 12.394 12.463 1.00 89.25 174 PRO A O 1
ATOM 1280 N N . GLN A 1 175 ? -12.307 10.960 10.767 1.00 93.00 175 GLN A N 1
ATOM 1281 C CA . GLN A 1 175 ? -13.267 11.521 9.824 1.00 93.00 175 GLN A CA 1
ATOM 1282 C C . GLN A 1 175 ? -14.527 10.666 9.799 1.00 93.00 175 GLN A C 1
ATOM 1284 O O . GLN A 1 175 ? -14.480 9.498 10.173 1.00 93.00 175 GLN A O 1
ATOM 1289 N N . GLU A 1 176 ? -15.640 11.227 9.337 1.00 95.44 176 GLU A N 1
ATOM 1290 C CA . GLU A 1 176 ? -16.872 10.478 9.118 1.00 95.44 176 GLU A CA 1
ATOM 1291 C C . GLU A 1 176 ? -17.406 10.752 7.716 1.00 95.44 176 GLU A C 1
ATOM 1293 O O . GLU A 1 176 ? -17.629 11.900 7.333 1.00 95.44 176 GLU A O 1
ATOM 1298 N N . GLU A 1 177 ? -17.635 9.686 6.955 1.00 94.56 177 GLU A N 1
ATOM 1299 C CA . GLU A 1 177 ? -18.264 9.754 5.641 1.00 94.56 177 GLU A CA 1
ATOM 1300 C C . GLU A 1 177 ? -19.320 8.653 5.540 1.00 94.56 177 GLU A C 1
ATOM 1302 O O . GLU A 1 177 ? -19.073 7.501 5.901 1.00 94.56 177 GLU A O 1
ATOM 1307 N N . ALA A 1 178 ? -20.528 9.009 5.088 1.00 93.19 178 ALA A N 1
ATOM 1308 C CA . ALA A 1 178 ? -21.654 8.079 4.945 1.00 93.19 178 ALA A CA 1
ATOM 1309 C C . ALA A 1 178 ? -21.925 7.216 6.206 1.00 93.19 178 ALA A C 1
ATOM 1311 O O . ALA A 1 178 ? -22.224 6.022 6.110 1.00 93.19 178 ALA A O 1
ATOM 1312 N N . GLY A 1 179 ? -21.796 7.811 7.399 1.00 92.69 179 GLY A N 1
ATOM 1313 C CA . GLY A 1 179 ? -21.999 7.127 8.683 1.00 92.69 179 GLY A CA 1
ATOM 1314 C C . GLY A 1 179 ? -20.912 6.105 9.030 1.00 92.69 179 GLY A C 1
ATOM 1315 O O . GLY A 1 179 ? -21.162 5.170 9.788 1.00 92.69 179 GLY A O 1
ATOM 1316 N N . THR A 1 180 ? -19.727 6.220 8.428 1.00 94.62 180 THR A N 1
ATOM 1317 C CA . THR A 1 180 ? -18.573 5.361 8.704 1.00 94.62 180 THR A CA 1
ATOM 1318 C C . THR A 1 180 ? -17.406 6.227 9.148 1.00 94.62 180 THR A C 1
ATOM 1320 O O . THR A 1 180 ? -16.960 7.100 8.401 1.00 94.62 180 THR A O 1
ATOM 1323 N N . ARG A 1 181 ? -16.918 5.987 10.370 1.00 95.69 181 ARG A N 1
ATOM 1324 C CA . ARG A 1 181 ? -15.769 6.705 10.923 1.00 95.69 181 ARG A CA 1
ATOM 1325 C C . ARG A 1 181 ? -14.467 6.044 10.487 1.00 95.69 181 ARG A C 1
ATOM 1327 O O . ARG A 1 181 ? -14.390 4.816 10.430 1.00 95.69 181 ARG A O 1
ATOM 1334 N N . TYR A 1 182 ? -13.459 6.841 10.155 1.00 94.31 182 TYR A N 1
ATOM 1335 C CA . TYR A 1 182 ? -12.148 6.334 9.766 1.00 94.31 182 TYR A CA 1
ATOM 1336 C C . TYR A 1 182 ? -11.002 7.275 10.141 1.00 94.31 182 TYR A C 1
ATOM 1338 O O . TYR A 1 182 ? -11.164 8.491 10.196 1.00 94.31 182 TYR A O 1
ATOM 1346 N N . GLU A 1 183 ? -9.807 6.724 10.335 1.00 93.25 183 GLU A N 1
ATOM 1347 C CA . GLU A 1 183 ? -8.591 7.482 10.628 1.00 93.25 183 GLU A CA 1
ATOM 1348 C C . GLU A 1 183 ? -7.478 7.157 9.621 1.00 93.25 183 GLU A C 1
ATOM 1350 O O . GLU A 1 183 ? -7.202 5.993 9.330 1.00 93.25 183 GLU A O 1
ATOM 1355 N N . PHE A 1 184 ? -6.790 8.183 9.109 1.00 93.94 184 PHE A N 1
ATOM 1356 C CA . PHE A 1 184 ? -5.542 7.995 8.367 1.00 93.94 184 PHE A CA 1
ATOM 1357 C C . PHE A 1 184 ? -4.372 7.783 9.328 1.00 93.94 184 PHE A C 1
ATOM 1359 O O . PHE A 1 184 ? -4.067 8.637 10.161 1.00 93.94 184 PHE A O 1
ATOM 1366 N N . GLN A 1 185 ? -3.679 6.663 9.163 1.00 93.12 185 GLN A N 1
ATOM 1367 C CA . GLN A 1 185 ? -2.563 6.244 9.995 1.00 93.12 185 GLN A CA 1
ATOM 1368 C C . GLN A 1 185 ? -1.335 5.925 9.133 1.00 93.12 185 GLN A C 1
ATOM 1370 O O . GLN A 1 185 ? -1.443 5.446 8.001 1.00 93.12 185 GLN A O 1
ATOM 1375 N N . MET A 1 186 ? -0.146 6.147 9.694 1.00 94.06 186 MET A N 1
ATOM 1376 C CA . MET A 1 186 ? 1.120 5.686 9.126 1.00 94.06 186 MET A CA 1
ATOM 1377 C C . MET A 1 186 ? 1.815 4.778 10.127 1.00 94.06 186 MET A C 1
ATOM 1379 O O . MET A 1 186 ? 2.016 5.157 11.275 1.00 94.06 186 MET A O 1
ATOM 1383 N N . TRP A 1 187 ? 2.232 3.608 9.669 1.00 93.69 187 TRP A N 1
ATOM 1384 C CA . TRP A 1 187 ? 3.009 2.648 10.439 1.00 93.69 187 TRP A CA 1
ATOM 1385 C C . TRP A 1 187 ? 4.368 2.467 9.779 1.00 93.69 187 TRP A C 1
ATOM 1387 O O . TRP A 1 187 ? 4.464 2.389 8.553 1.00 93.69 187 TRP A O 1
ATOM 1397 N N . GLU A 1 188 ? 5.425 2.381 10.579 1.00 93.06 188 GLU A N 1
ATOM 1398 C CA . GLU A 1 188 ? 6.779 2.105 10.094 1.00 93.06 188 GLU A CA 1
ATOM 1399 C C . GLU A 1 188 ? 7.343 0.856 10.742 1.00 93.06 188 GLU A C 1
ATOM 1401 O O . GLU A 1 188 ? 7.149 0.620 11.937 1.00 93.06 188 GLU A O 1
ATOM 1406 N N . LYS A 1 189 ? 8.088 0.095 9.939 1.00 89.44 189 LYS A N 1
ATOM 1407 C CA . LYS A 1 189 ? 8.792 -1.093 10.400 1.00 89.44 189 LYS A CA 1
ATOM 1408 C C . LYS A 1 189 ? 9.877 -0.681 11.396 1.00 89.44 189 LYS A C 1
ATOM 1410 O O . LYS A 1 189 ? 10.729 0.152 11.079 1.00 89.44 189 LYS A O 1
ATOM 1415 N N . VAL A 1 190 ? 9.835 -1.249 12.591 1.00 85.50 190 VAL A N 1
ATOM 1416 C CA . VAL A 1 190 ? 10.849 -1.090 13.633 1.00 85.50 190 VAL A CA 1
ATOM 1417 C C . VAL A 1 190 ? 11.917 -2.151 13.390 1.00 85.50 190 VAL A C 1
ATOM 1419 O O . VAL A 1 190 ? 11.598 -3.306 13.112 1.00 85.50 190 VAL A O 1
ATOM 1422 N N . ALA A 1 191 ? 13.192 -1.766 13.437 1.00 69.69 191 ALA A N 1
ATOM 1423 C CA . ALA A 1 191 ? 14.266 -2.747 13.369 1.00 69.69 191 ALA A CA 1
ATOM 1424 C C . ALA A 1 191 ? 14.149 -3.690 14.576 1.00 69.69 191 ALA A C 1
ATOM 1426 O O . ALA A 1 191 ? 14.120 -3.220 15.714 1.00 69.69 191 ALA A O 1
ATOM 1427 N N . LEU A 1 192 ? 14.067 -4.999 14.318 1.00 58.44 192 LEU A N 1
ATOM 1428 C CA . LEU A 1 192 ? 14.235 -6.010 15.360 1.00 58.44 192 LEU A CA 1
ATOM 1429 C C . LEU A 1 192 ? 15.640 -5.810 15.947 1.00 58.44 192 LEU A C 1
ATOM 1431 O O . LEU A 1 192 ? 16.614 -5.785 15.190 1.00 58.44 192 LEU A O 1
ATOM 1435 N N . LYS A 1 193 ? 15.709 -5.557 17.256 1.00 44.16 193 LYS A N 1
ATOM 1436 C CA . LYS A 1 193 ? 16.970 -5.475 18.002 1.00 44.16 193 LYS A CA 1
ATOM 1437 C C . LYS A 1 193 ? 17.577 -6.858 18.186 1.00 44.16 193 LYS A C 1
ATOM 1439 O O . LYS A 1 193 ? 16.791 -7.819 18.330 1.00 44.16 193 LYS A O 1
#

InterPro domains:
  IPR001796 Dihydrofolate reductase domain [PF00186] (80-138)
  IPR001796 Dihydrofolate reductase domain [PS51330] (1-189)
  IPR001796 Dihydrofolate reductase domain [cd00209] (1-188)
  IPR012259 Dihydrofolate reductase [PTHR48069] (1-189)
  IPR024072 Dihydrofolate reductase-like domain superfamily [G3DSA:3.40.430.10] (1-190)
  IPR024072 Dihydrofolate reductase-like domain superfamily [SSF53597] (1-189)

Nearest PDB structures (foldseek):
  1cd2-assembly1_A  TM=8.346E-01  e=6.230E-10  Pneumocystis carinii
  4g8z-assembly1_X  TM=8.272E-01  e=9.189E-09  Pneumocystis jirovecii
  4ixg-assembly1_X  TM=8.315E-01  e=1.983E-08  Pneumocystis carinii

Foldseek 3Di:
DEPVVQVPDPPVCPPPPPDAAEYAAQPDDADPQPPPPPPPPDDDDDDDDDDDDDDDDDDDDPPPPDDPDQPRSGDNDHHYHHDPVSVVVNCVSCVVNDDDDDDPDDQVSQVVLLPDPPCFKDWDWAKPDDDDDDGDHPDDDDPDPDDDDPSQKDWDDPVVVCVVVVCPVQDPDWDDDPNIIIDTIMMGGHDDD

Solvent-accessible surface area (backbone atoms only — not comparable to full-atom values): 12907 Å² total; per-residue (Å²): 55,27,49,71,53,56,70,70,48,58,73,92,62,57,65,53,79,100,39,75,46,52,36,33,34,84,85,35,61,81,70,85,65,79,76,72,82,76,78,83,72,76,85,80,90,82,86,83,92,82,88,85,90,84,89,82,90,80,84,90,80,88,78,76,74,71,76,75,72,82,70,77,69,62,58,89,63,68,48,50,18,50,37,71,66,54,47,49,53,54,50,57,78,40,42,94,78,49,90,83,90,77,84,77,25,39,56,74,46,44,48,58,42,66,74,37,85,84,49,51,66,47,82,40,76,48,62,74,67,92,73,97,73,96,77,66,76,81,69,87,81,76,98,61,100,69,76,65,51,100,80,36,44,41,80,52,54,72,66,56,42,29,70,70,70,68,45,80,82,62,71,81,71,70,46,75,57,97,92,42,40,34,31,87,46,36,30,33,59,48,82,84,127

pLDDT: mean 76.93, std 22.98, range [26.86, 97.06]